Protein AF-A0A920QBD2-F1 (afdb_monomer_lite)

Secondary structure (DSSP, 8-state):
-BHHHHHHHHHHHHHHHHHHHHSTT--HHHHHHHHHHHHHHHHHHHSTTS--TTSBPPHHHHHHHHHTTTT-HHHHHHHHHTT-GGG-HHHHHHHHHHHHHHHHHHHHHGGG--SHHHHHHHHHHHHHHHHHHHHHHTS-TGGGG-HHHHHHHHHHTTTS-HHHHHHHHHHHHHHHTSHHHHHHHHHHHHHHHHHHHHHHTSTT--HHHHHHHHHHHHHHH-S---TT----TTS-HHHHHHHHHHHHHH--S---GGGGS--TTSS-----------------------------

Radius of gyration: 26.46 Å; chains: 1; bounding box: 45×93×52 Å

pLDDT: mean 76.92, std 23.43, range [24.14, 97.94]

Sequence (296 aa):
MKQSQWKKNIESIEAELLKRGQEKNAPEIFKQFSRRLSSIIKQLFSKTGSFYPENSLTVEQLAFTHSLQLYDIKSVMRLAANYDVNKGLKVILPGIEKSYRSLMVIPQLKPFTKKSKELSALDAYKSQLEKSLSEVLDCYIEDLYEEDILAEKMIVVSAVTESVKKKFFRERLSTLFSSNYRVYLMLKNRYFLHRLKRSGNNSAFNDLQKSRLLDLTFMFHKTQVSSLVELKENTDFRVIEHLVKEQISKSPKKLSVESELIENRIEGSKTQKKSFTKSEQTEQSVETKTLSISET

Structure (mmCIF, N/CA/C/O backbone):
data_AF-A0A920QBD2-F1
#
_entry.id   AF-A0A920QBD2-F1
#
loop_
_atom_site.group_PDB
_atom_site.id
_atom_site.type_symbol
_atom_site.label_atom_id
_atom_site.label_alt_id
_atom_site.label_comp_id
_atom_site.label_asym_id
_atom_site.label_entity_id
_atom_site.label_seq_id
_atom_site.pdbx_PDB_ins_code
_atom_site.Cartn_x
_atom_site.Cartn_y
_atom_site.Cartn_z
_atom_site.occupancy
_atom_site.B_iso_or_equiv
_atom_site.auth_seq_id
_atom_site.auth_comp_id
_atom_site.auth_asym_id
_atom_site.auth_atom_id
_atom_site.pdbx_PDB_model_num
ATOM 1 N N . MET A 1 1 ? 10.908 10.472 -15.213 1.00 82.62 1 MET A N 1
ATOM 2 C CA . MET A 1 1 ? 11.068 11.523 -14.176 1.00 82.62 1 MET A CA 1
ATOM 3 C C . MET A 1 1 ? 12.448 11.399 -13.537 1.00 82.62 1 MET A C 1
ATOM 5 O O . MET A 1 1 ? 12.830 10.279 -13.213 1.00 82.62 1 MET A O 1
ATOM 9 N N . LYS A 1 2 ? 13.183 12.512 -13.385 1.00 90.62 2 LYS A N 1
ATOM 10 C CA . LYS A 1 2 ? 14.495 12.550 -12.707 1.00 90.62 2 LYS A CA 1
ATOM 11 C C . LYS A 1 2 ? 14.348 12.525 -11.181 1.00 90.62 2 LYS A C 1
ATOM 13 O O . LYS A 1 2 ? 13.332 12.997 -10.664 1.00 90.62 2 LYS A O 1
ATOM 18 N N . GLN A 1 3 ? 15.360 12.032 -10.465 1.00 91.62 3 GLN A N 1
ATOM 19 C CA . GLN A 1 3 ? 15.355 11.993 -8.995 1.00 91.62 3 GLN A CA 1
ATOM 20 C C . GLN A 1 3 ? 15.280 13.395 -8.372 1.00 91.62 3 GLN A C 1
ATOM 22 O O . GLN A 1 3 ? 14.583 13.575 -7.377 1.00 91.62 3 GLN A O 1
ATOM 27 N N . SER A 1 4 ? 15.918 14.404 -8.973 1.00 91.81 4 SER A N 1
ATOM 28 C CA . SER A 1 4 ? 15.824 15.804 -8.527 1.00 91.81 4 SER A CA 1
ATOM 29 C C . SER A 1 4 ? 14.391 16.341 -8.547 1.00 91.81 4 SER A C 1
ATOM 31 O O . SER A 1 4 ? 13.934 16.928 -7.566 1.00 91.81 4 SER A O 1
ATOM 33 N N . GLN A 1 5 ? 13.655 16.092 -9.633 1.00 92.50 5 GLN A N 1
ATOM 34 C CA . GLN A 1 5 ? 12.251 16.485 -9.749 1.00 92.50 5 GLN A CA 1
ATOM 35 C C . GLN A 1 5 ? 11.372 15.722 -8.757 1.00 92.50 5 GLN A C 1
ATOM 37 O O . GLN A 1 5 ? 10.496 16.298 -8.118 1.00 92.50 5 GLN A O 1
ATOM 42 N N . TRP A 1 6 ? 11.615 14.423 -8.617 1.00 92.56 6 TRP A N 1
ATOM 43 C CA . TRP A 1 6 ? 10.887 13.582 -7.679 1.00 92.56 6 TRP A CA 1
ATOM 44 C C . TRP A 1 6 ? 11.064 14.029 -6.228 1.00 92.56 6 TRP A C 1
ATOM 46 O O . TRP A 1 6 ? 10.077 14.143 -5.509 1.00 92.56 6 TRP A O 1
ATOM 56 N N . LYS A 1 7 ? 12.298 14.353 -5.824 1.00 93.31 7 LYS A N 1
ATOM 57 C CA . LYS A 1 7 ? 12.604 14.904 -4.501 1.00 93.31 7 LYS A CA 1
ATOM 58 C C . LYS A 1 7 ? 11.796 16.175 -4.235 1.00 93.31 7 LYS A C 1
ATOM 60 O O . LYS A 1 7 ? 11.059 16.209 -3.256 1.00 93.31 7 LYS A O 1
ATOM 65 N N . LYS A 1 8 ? 11.841 17.153 -5.152 1.00 93.56 8 LYS A N 1
ATOM 66 C CA . LYS A 1 8 ? 11.053 18.395 -5.044 1.00 93.56 8 LYS A CA 1
ATOM 67 C C . LYS A 1 8 ? 9.555 18.117 -4.880 1.00 93.56 8 LYS A C 1
ATOM 69 O O . LYS A 1 8 ? 8.900 18.743 -4.052 1.00 93.56 8 LYS A O 1
ATOM 74 N N . ASN A 1 9 ? 9.013 17.167 -5.645 1.00 93.69 9 ASN A N 1
ATOM 75 C CA . ASN A 1 9 ? 7.598 16.799 -5.560 1.00 93.69 9 ASN A CA 1
ATOM 76 C C . ASN A 1 9 ? 7.244 16.197 -4.192 1.00 93.69 9 ASN A C 1
ATOM 78 O O . ASN A 1 9 ? 6.241 16.577 -3.592 1.00 93.69 9 ASN A O 1
ATOM 82 N N . ILE A 1 10 ? 8.066 15.272 -3.691 1.00 94.62 10 ILE A N 1
ATOM 83 C CA . ILE A 1 10 ? 7.846 14.631 -2.392 1.00 94.62 10 ILE A CA 1
ATOM 84 C C . ILE A 1 10 ? 7.954 15.642 -1.249 1.00 94.62 10 ILE A C 1
ATOM 86 O O . ILE A 1 10 ? 7.088 15.648 -0.379 1.00 94.62 10 ILE A O 1
ATOM 90 N N . GLU A 1 11 ? 8.967 16.509 -1.264 1.00 94.81 11 GLU A N 1
ATOM 91 C CA . GLU A 1 11 ? 9.157 17.559 -0.252 1.00 94.81 11 GLU A CA 1
ATOM 92 C C . GLU A 1 11 ? 7.996 18.567 -0.265 1.00 94.81 11 GLU A C 1
ATOM 94 O O . GLU A 1 11 ? 7.529 18.997 0.787 1.00 94.81 11 GLU A O 1
ATOM 99 N N . SER A 1 12 ? 7.456 18.895 -1.444 1.00 96.44 12 SER A N 1
ATOM 100 C CA . SER A 1 12 ? 6.259 19.737 -1.560 1.00 96.44 12 SER A CA 1
ATOM 101 C C . SER A 1 12 ? 5.018 19.074 -0.947 1.00 96.44 12 SER A C 1
ATOM 103 O O . SER A 1 12 ? 4.273 19.725 -0.212 1.00 96.44 12 SER A O 1
ATOM 105 N N . ILE A 1 13 ? 4.807 17.778 -1.203 1.00 96.50 13 ILE A N 1
ATOM 106 C CA . ILE A 1 13 ? 3.715 17.000 -0.597 1.00 96.50 13 ILE A CA 1
ATOM 107 C C . ILE A 1 13 ? 3.889 16.908 0.923 1.00 96.50 13 ILE A C 1
ATOM 109 O O . ILE A 1 13 ? 2.915 17.056 1.660 1.00 96.50 13 ILE A O 1
ATOM 113 N N . GLU A 1 14 ? 5.112 16.665 1.396 1.00 95.81 14 GLU A N 1
ATOM 114 C CA . GLU A 1 14 ? 5.439 16.620 2.820 1.00 95.81 14 GLU A CA 1
ATOM 115 C C . GLU A 1 14 ? 5.103 17.947 3.505 1.00 95.81 14 GLU A C 1
ATOM 117 O O . GLU A 1 14 ? 4.403 17.946 4.518 1.00 95.81 14 GLU A O 1
ATOM 122 N N . ALA A 1 15 ? 5.549 19.072 2.940 1.00 96.06 15 ALA A N 1
ATOM 123 C CA . ALA A 1 15 ? 5.297 20.400 3.489 1.00 96.06 15 ALA A CA 1
ATOM 124 C C . ALA A 1 15 ? 3.794 20.703 3.596 1.00 96.06 15 ALA A C 1
ATOM 126 O O . ALA A 1 15 ? 3.329 21.173 4.637 1.00 96.06 15 ALA A O 1
ATOM 127 N N . GLU A 1 16 ? 3.014 20.378 2.561 1.00 95.94 16 GLU A N 1
ATOM 128 C CA . GLU A 1 16 ? 1.560 20.560 2.591 1.00 95.94 16 GLU A CA 1
ATOM 129 C C . GLU A 1 16 ? 0.899 19.632 3.622 1.00 95.94 16 GLU A C 1
ATOM 131 O O . GLU A 1 16 ? 0.050 20.080 4.388 1.00 95.94 16 GLU A O 1
ATOM 136 N N . LEU A 1 17 ? 1.313 18.365 3.732 1.00 94.50 17 LEU A N 1
ATOM 137 C CA . LEU A 1 17 ? 0.797 17.458 4.766 1.00 94.50 17 LEU A CA 1
ATOM 138 C C . LEU A 1 17 ? 1.133 17.917 6.190 1.00 94.50 17 LEU A C 1
ATOM 140 O O . LEU A 1 17 ? 0.306 17.763 7.090 1.00 94.50 17 LEU A O 1
ATOM 144 N N . LEU A 1 18 ? 2.331 18.461 6.414 1.00 94.81 18 LEU A N 1
ATOM 145 C CA . LEU A 1 18 ? 2.728 19.023 7.706 1.00 94.81 18 LEU A CA 1
ATOM 146 C C . LEU A 1 18 ? 1.854 20.223 8.063 1.00 94.81 18 LEU A C 1
ATOM 148 O O . LEU A 1 18 ? 1.305 20.260 9.163 1.00 94.81 18 LEU A O 1
ATOM 152 N N . LYS A 1 19 ? 1.658 21.145 7.113 1.00 95.19 19 LYS A N 1
ATOM 153 C CA . LYS A 1 19 ? 0.761 22.293 7.268 1.00 95.19 19 LYS A CA 1
ATOM 154 C C . LYS A 1 19 ? -0.657 21.841 7.624 1.00 95.19 19 LYS A C 1
ATOM 156 O O . LYS A 1 19 ? -1.202 22.286 8.628 1.00 95.19 19 LYS A O 1
ATOM 161 N N . ARG A 1 20 ? -1.221 20.894 6.865 1.00 92.25 20 ARG A N 1
ATOM 162 C CA . ARG A 1 20 ? -2.552 20.312 7.122 1.00 92.25 20 ARG A CA 1
ATOM 163 C C . ARG A 1 20 ? -2.637 19.637 8.486 1.00 92.25 20 ARG A C 1
ATOM 165 O O . ARG A 1 20 ? -3.634 19.775 9.178 1.00 92.25 20 ARG A O 1
ATOM 172 N N . GLY A 1 21 ? -1.588 18.927 8.897 1.00 91.88 21 GLY A N 1
ATOM 173 C CA . GLY A 1 21 ? -1.511 18.283 10.207 1.00 91.88 21 GLY A CA 1
ATOM 174 C C . GLY A 1 21 ? -1.443 19.264 11.385 1.00 91.88 21 GLY A C 1
ATOM 175 O O . GLY A 1 21 ? -1.722 18.864 12.513 1.00 91.88 21 GLY A O 1
ATOM 176 N N . GLN A 1 22 ? -1.083 20.526 11.150 1.00 93.38 22 GLN A N 1
ATOM 177 C CA . GLN A 1 22 ? -1.009 21.580 12.168 1.00 93.38 22 GLN A CA 1
ATOM 178 C C . GLN A 1 22 ? -2.290 22.423 12.266 1.00 93.38 22 GLN A C 1
ATOM 180 O O . GLN A 1 22 ? -2.416 23.216 13.198 1.00 93.38 22 GLN A O 1
ATOM 185 N N . GLU A 1 23 ? -3.247 22.257 11.346 1.00 94.19 23 GLU A N 1
ATOM 186 C CA . GLU A 1 23 ? -4.515 22.990 11.375 1.00 94.19 23 GLU A CA 1
ATOM 187 C C . GLU A 1 23 ? -5.300 22.706 12.671 1.00 94.19 23 GLU A C 1
ATOM 189 O O . GLU A 1 23 ? -5.289 21.597 13.223 1.00 94.19 23 GLU A O 1
ATOM 194 N N . LYS A 1 24 ? -6.020 23.723 13.164 1.00 87.38 24 LYS A N 1
ATOM 195 C CA . LYS A 1 24 ? -6.926 23.583 14.310 1.00 87.38 24 LYS A CA 1
ATOM 196 C C . LYS A 1 24 ? -8.008 22.568 13.924 1.00 87.38 24 LYS A C 1
ATOM 198 O O . LYS A 1 24 ? -8.782 22.827 13.010 1.00 87.38 24 LYS A O 1
ATOM 203 N N . ASN A 1 25 ? -8.049 21.429 14.618 1.00 87.75 25 ASN A N 1
ATOM 204 C CA . ASN A 1 25 ? -8.910 20.261 14.344 1.00 87.75 25 ASN A CA 1
ATOM 205 C C . ASN A 1 25 ? -8.442 19.314 13.222 1.00 87.75 25 ASN A C 1
ATOM 207 O O . ASN A 1 25 ? -9.235 18.508 12.736 1.00 87.75 25 ASN A O 1
ATOM 211 N N . ALA A 1 26 ? -7.165 19.352 12.831 1.00 89.12 26 ALA A N 1
ATOM 212 C CA . ALA A 1 26 ? -6.616 18.359 11.913 1.00 89.12 26 ALA A CA 1
ATOM 213 C C . ALA A 1 26 ? -6.782 16.925 12.466 1.00 89.12 26 ALA A C 1
ATOM 215 O O . ALA A 1 26 ? -6.353 16.665 13.600 1.00 89.12 26 ALA A O 1
ATOM 216 N N . PRO A 1 27 ? -7.336 15.979 11.679 1.00 90.06 27 PRO A N 1
ATOM 217 C CA . PRO A 1 27 ? -7.386 14.570 12.048 1.00 90.06 27 PRO A CA 1
ATOM 218 C C . PRO A 1 27 ? -6.008 14.036 12.452 1.00 90.06 27 PRO A C 1
ATOM 220 O O . PRO A 1 27 ? -5.018 14.246 11.745 1.00 90.06 27 PRO A O 1
ATOM 223 N N . GLU A 1 28 ? -5.939 13.292 13.561 1.00 92.00 28 GLU A N 1
ATOM 224 C CA . GLU A 1 28 ? -4.672 12.752 14.083 1.00 92.00 28 GLU A CA 1
ATOM 225 C C . GLU A 1 28 ? -3.946 11.881 13.045 1.00 92.00 28 GLU A C 1
ATOM 227 O O . GLU A 1 28 ? -2.716 11.851 12.994 1.00 92.00 28 GLU A O 1
ATOM 232 N N . ILE A 1 29 ? -4.696 11.235 12.148 1.00 93.62 29 ILE A N 1
ATOM 233 C CA . ILE A 1 29 ? -4.128 10.434 11.066 1.00 93.62 29 ILE A CA 1
ATOM 234 C C . ILE A 1 29 ? -3.193 11.243 10.157 1.00 93.62 29 ILE A C 1
ATOM 236 O O . ILE A 1 29 ? -2.153 10.728 9.750 1.00 93.62 29 ILE A O 1
ATOM 240 N N . PHE A 1 30 ? -3.491 12.519 9.885 1.00 93.56 30 PHE A N 1
ATOM 241 C CA . PHE A 1 30 ? -2.635 13.358 9.045 1.00 93.56 30 PHE A CA 1
ATOM 242 C C . PHE A 1 30 ? -1.330 13.714 9.752 1.00 93.56 30 PHE A C 1
ATOM 244 O O . PHE A 1 30 ? -0.282 13.713 9.111 1.00 93.56 30 PHE A O 1
ATOM 251 N N . LYS A 1 31 ? -1.361 13.923 11.075 1.00 93.31 31 LYS A N 1
ATOM 252 C CA . LYS A 1 31 ? -0.150 14.127 11.888 1.00 93.31 31 LYS A CA 1
ATOM 253 C C . LYS A 1 31 ? 0.719 12.874 11.926 1.00 93.31 31 LYS A C 1
ATOM 255 O O . LYS A 1 31 ? 1.939 12.957 11.800 1.00 93.31 31 LYS A O 1
ATOM 260 N N . GLN A 1 32 ? 0.112 11.700 12.094 1.00 94.38 32 GLN A N 1
ATOM 261 C CA . GLN A 1 32 ? 0.853 10.438 12.088 1.00 94.38 32 GLN A CA 1
ATOM 262 C C . GLN A 1 32 ? 1.462 10.146 10.716 1.00 94.38 32 GLN A C 1
ATOM 264 O O . GLN A 1 32 ? 2.626 9.747 10.631 1.00 94.38 32 GLN A O 1
ATOM 269 N N . PHE A 1 33 ? 0.695 10.363 9.647 1.00 96.12 33 PHE A N 1
ATOM 270 C CA . PHE A 1 33 ? 1.152 10.154 8.279 1.00 96.12 33 PHE A CA 1
ATOM 271 C C . PHE A 1 33 ? 2.299 11.107 7.922 1.00 96.12 33 PHE A C 1
ATOM 273 O O . PHE A 1 33 ? 3.329 10.647 7.429 1.00 96.12 33 PHE A O 1
ATOM 280 N N . SER A 1 34 ? 2.168 12.406 8.221 1.00 94.75 34 SER A N 1
ATOM 281 C CA . SER A 1 34 ? 3.202 13.405 7.925 1.00 94.75 34 SER A CA 1
ATOM 282 C C . SER A 1 34 ? 4.501 13.123 8.679 1.00 94.75 34 SER A C 1
ATOM 284 O O . SER A 1 34 ? 5.550 13.045 8.051 1.00 94.75 34 SER A O 1
ATOM 286 N N . ARG A 1 35 ? 4.445 12.827 9.987 1.00 94.75 35 ARG A N 1
ATOM 287 C CA . ARG A 1 35 ? 5.634 12.445 10.779 1.00 94.75 35 ARG A CA 1
ATOM 288 C C . ARG A 1 35 ? 6.376 11.244 10.185 1.00 94.75 35 ARG A C 1
ATOM 290 O O . ARG A 1 35 ? 7.607 11.243 10.127 1.00 94.75 35 ARG A O 1
ATOM 297 N N . ARG A 1 36 ? 5.643 10.214 9.748 1.00 95.56 36 ARG A N 1
ATOM 298 C CA . ARG A 1 36 ? 6.229 9.013 9.126 1.00 95.56 36 ARG A CA 1
ATOM 299 C C . ARG A 1 36 ? 6.838 9.325 7.763 1.00 95.56 36 ARG A C 1
ATOM 301 O O . ARG A 1 36 ? 7.951 8.875 7.492 1.00 95.56 36 ARG A O 1
ATOM 308 N N . LEU A 1 37 ? 6.153 10.126 6.946 1.00 95.75 37 LEU A N 1
ATOM 309 C CA . LEU A 1 37 ? 6.668 10.584 5.659 1.00 95.75 37 LEU A CA 1
ATOM 310 C C . LEU A 1 37 ? 7.964 11.382 5.837 1.00 95.75 37 LEU A C 1
ATOM 312 O O . LEU A 1 37 ? 8.967 11.021 5.225 1.00 95.75 37 LEU A O 1
ATOM 316 N N . SER A 1 38 ? 7.989 12.355 6.750 1.00 94.56 38 SER A N 1
ATOM 317 C CA . SER A 1 38 ? 9.188 13.126 7.093 1.00 94.56 38 SER A CA 1
ATOM 318 C C . SER A 1 38 ? 10.351 12.245 7.536 1.00 94.56 38 SER A C 1
ATOM 320 O O . SER A 1 38 ? 11.493 12.455 7.131 1.00 94.56 38 SER A O 1
ATOM 322 N N . SER A 1 39 ? 10.080 11.236 8.369 1.00 93.44 39 SER A N 1
ATOM 323 C CA . SER A 1 39 ? 11.110 10.303 8.830 1.00 93.44 39 SER A CA 1
ATOM 324 C C . SER A 1 39 ? 11.740 9.534 7.665 1.00 93.44 39 SER A C 1
ATOM 326 O O . SER A 1 39 ? 12.966 9.472 7.562 1.00 93.44 39 SER A O 1
ATOM 328 N N . ILE A 1 40 ? 10.923 9.006 6.749 1.00 91.19 40 ILE A N 1
ATOM 329 C CA . ILE A 1 40 ? 11.425 8.257 5.593 1.00 91.19 40 ILE A CA 1
ATOM 330 C C . ILE A 1 40 ? 12.127 9.167 4.582 1.00 91.19 40 ILE A C 1
ATOM 332 O O . ILE A 1 40 ? 13.179 8.790 4.078 1.00 91.19 40 ILE A O 1
ATOM 336 N N . ILE A 1 41 ? 11.610 10.368 4.315 1.00 90.81 41 ILE A N 1
ATOM 337 C CA . ILE A 1 41 ? 12.264 11.361 3.447 1.00 90.81 41 ILE A CA 1
ATOM 338 C C . ILE A 1 41 ? 13.666 11.673 3.962 1.00 90.81 41 ILE A C 1
ATOM 340 O O . ILE A 1 41 ? 14.635 11.584 3.206 1.00 90.81 41 ILE A O 1
ATOM 344 N N . LYS A 1 42 ? 13.793 11.945 5.268 1.00 88.75 42 LYS A N 1
ATOM 345 C CA . LYS A 1 42 ? 15.096 12.145 5.907 1.00 88.75 42 LYS A CA 1
ATOM 346 C C . LYS A 1 42 ? 16.003 10.944 5.673 1.00 88.75 42 LYS A C 1
ATOM 348 O O . LYS A 1 42 ? 17.113 11.140 5.210 1.00 88.75 42 LYS A O 1
ATOM 353 N N . GLN A 1 43 ? 15.535 9.718 5.914 1.00 85.81 43 GLN A N 1
ATOM 354 C CA . GLN A 1 43 ? 16.335 8.504 5.692 1.00 85.81 43 GLN A CA 1
ATOM 355 C C . GLN A 1 43 ? 16.754 8.295 4.227 1.00 85.81 43 GLN A C 1
ATOM 357 O O . GLN A 1 43 ? 17.854 7.805 3.976 1.00 85.81 43 GLN A O 1
ATOM 362 N N . LEU A 1 44 ? 15.886 8.632 3.270 1.00 82.75 44 LEU A N 1
ATOM 363 C CA . LEU A 1 44 ? 16.139 8.463 1.837 1.00 82.75 44 LEU A CA 1
ATOM 364 C C . LEU A 1 44 ? 17.187 9.447 1.310 1.00 82.75 44 LEU A C 1
ATOM 366 O O . LEU A 1 44 ? 17.967 9.083 0.430 1.00 82.75 44 LEU A O 1
ATOM 370 N N . PHE A 1 45 ? 17.198 10.675 1.836 1.00 82.81 45 PHE A N 1
ATOM 371 C CA . PHE A 1 45 ? 18.075 11.746 1.361 1.00 82.81 45 PHE A CA 1
ATOM 372 C C . PHE A 1 45 ? 19.285 12.023 2.264 1.00 82.81 45 PHE A C 1
ATOM 374 O O . PHE A 1 45 ? 20.209 12.693 1.814 1.00 82.81 45 PHE A O 1
ATOM 381 N N . SER A 1 46 ? 19.318 11.516 3.502 1.00 74.19 46 SER A N 1
ATOM 382 C CA . SER A 1 46 ? 20.481 11.643 4.394 1.00 74.19 46 SER A CA 1
ATOM 383 C C . SER A 1 46 ? 21.550 10.578 4.157 1.00 74.19 46 SER A C 1
ATOM 385 O O . SER A 1 46 ? 22.713 10.802 4.482 1.00 74.19 46 SER A O 1
ATOM 387 N N . LYS A 1 47 ? 21.185 9.420 3.591 1.00 65.44 47 LYS A N 1
ATOM 388 C CA . LYS A 1 47 ? 22.150 8.374 3.238 1.00 65.44 47 LYS A CA 1
ATOM 389 C C . LYS A 1 47 ? 22.913 8.773 1.976 1.00 65.44 47 LYS A C 1
ATOM 391 O O . LYS A 1 47 ? 22.354 8.847 0.883 1.00 65.44 47 LYS A O 1
ATOM 396 N N . THR A 1 48 ? 24.210 9.012 2.126 1.00 56.09 48 THR A N 1
ATOM 397 C CA . THR A 1 48 ? 25.146 9.208 1.017 1.00 56.09 48 THR A CA 1
ATOM 398 C C . THR A 1 48 ? 25.135 7.978 0.100 1.00 56.09 48 THR A C 1
ATOM 400 O O . THR A 1 48 ? 25.280 6.849 0.562 1.00 56.09 48 THR A O 1
ATOM 403 N N . GLY A 1 49 ? 24.934 8.188 -1.206 1.00 63.75 49 GLY A N 1
ATOM 404 C CA . GLY A 1 49 ? 25.023 7.138 -2.235 1.00 63.75 49 GLY A CA 1
ATOM 405 C C . GLY A 1 49 ? 23.701 6.588 -2.791 1.00 63.75 49 GLY A C 1
ATOM 406 O O . GLY A 1 49 ? 23.738 5.820 -3.746 1.00 63.75 49 GLY A O 1
ATOM 407 N N . SER A 1 50 ? 22.531 6.976 -2.267 1.00 65.31 50 SER A N 1
ATOM 408 C CA . SER A 1 50 ? 21.222 6.535 -2.805 1.00 65.31 50 SER A CA 1
ATOM 409 C C . SER A 1 50 ? 20.512 7.562 -3.692 1.00 65.31 50 SER A C 1
ATOM 411 O O . SER A 1 50 ? 19.465 7.253 -4.265 1.00 65.31 50 SER A O 1
ATOM 413 N N . PHE A 1 51 ? 21.056 8.776 -3.808 1.00 83.50 51 PHE A N 1
ATOM 414 C CA . PHE A 1 51 ? 20.445 9.877 -4.547 1.00 83.50 51 PHE A CA 1
ATOM 415 C C . PHE A 1 51 ? 21.397 10.448 -5.596 1.00 83.50 51 PHE A C 1
ATOM 417 O O . PHE A 1 51 ? 22.460 10.970 -5.270 1.00 83.50 51 PHE A O 1
ATOM 424 N N . TYR A 1 52 ? 20.969 10.386 -6.853 1.00 88.75 52 TYR A N 1
ATOM 425 C CA . TYR A 1 52 ? 21.694 10.909 -8.005 1.00 88.75 52 TYR A CA 1
ATOM 426 C C . TYR A 1 52 ? 20.740 11.823 -8.784 1.00 88.75 52 TYR A C 1
ATOM 428 O O . TYR A 1 52 ? 19.878 11.306 -9.498 1.00 88.75 52 TYR A O 1
ATOM 436 N N . PRO A 1 53 ? 20.845 13.160 -8.635 1.00 88.81 53 PRO A N 1
ATOM 437 C CA . PRO A 1 53 ? 19.850 14.127 -9.112 1.00 88.81 53 PRO A CA 1
ATOM 438 C C . PRO A 1 53 ? 19.403 13.926 -10.565 1.00 88.81 53 PRO A C 1
ATOM 440 O O . PRO A 1 53 ? 18.212 14.024 -10.866 1.00 88.81 53 PRO A O 1
ATOM 443 N N . GLU A 1 54 ? 20.355 13.603 -11.439 1.00 91.94 54 GLU A N 1
ATOM 444 C CA . GLU A 1 54 ? 20.143 13.477 -12.882 1.00 91.94 54 GLU A CA 1
ATOM 445 C C . GLU A 1 54 ? 19.650 12.095 -13.322 1.00 91.94 54 GLU A C 1
ATOM 447 O O . GLU A 1 54 ? 19.172 11.941 -14.448 1.00 91.94 54 GLU A O 1
ATOM 452 N N . ASN A 1 55 ? 19.698 11.099 -12.436 1.00 90.25 55 ASN A N 1
ATOM 453 C CA . ASN A 1 55 ? 19.281 9.745 -12.764 1.00 90.25 55 ASN A CA 1
ATOM 454 C C . ASN A 1 55 ? 17.755 9.623 -12.815 1.00 90.25 55 ASN A C 1
ATOM 456 O O . ASN A 1 55 ? 17.000 10.408 -12.231 1.00 90.25 55 ASN A O 1
ATOM 460 N N . SER A 1 56 ? 17.293 8.574 -13.494 1.00 89.12 56 SER A N 1
ATOM 461 C CA . SER A 1 56 ? 15.911 8.109 -13.364 1.00 89.12 56 SER A CA 1
ATOM 462 C C . SER A 1 56 ? 15.662 7.516 -11.975 1.00 89.12 56 SER A C 1
ATOM 464 O O . SER A 1 56 ? 16.598 7.157 -11.250 1.00 89.12 56 SER A O 1
ATOM 466 N N . LEU A 1 57 ? 14.386 7.394 -11.606 1.00 89.25 57 LEU A N 1
ATOM 467 C CA . LEU A 1 57 ? 14.015 6.716 -10.370 1.00 89.25 57 LEU A CA 1
ATOM 468 C C . LEU A 1 57 ? 14.436 5.248 -10.379 1.00 89.25 57 LEU A C 1
ATOM 470 O O . LEU A 1 57 ? 14.293 4.547 -11.384 1.00 89.25 57 LEU A O 1
ATOM 474 N N . THR A 1 58 ? 14.912 4.783 -9.229 1.00 90.19 58 THR A N 1
ATOM 475 C CA . THR A 1 58 ? 15.110 3.356 -8.980 1.00 90.19 58 THR A CA 1
ATOM 476 C C . THR A 1 58 ? 13.760 2.659 -8.791 1.00 90.19 58 THR A C 1
ATOM 478 O O . THR A 1 58 ? 12.747 3.290 -8.477 1.00 90.19 58 THR A O 1
ATOM 481 N N . VAL A 1 59 ? 13.738 1.332 -8.935 1.00 89.94 59 VAL A N 1
ATOM 482 C CA . VAL A 1 59 ? 12.525 0.530 -8.698 1.00 89.94 59 VAL A CA 1
ATOM 483 C C . VAL A 1 59 ? 12.024 0.695 -7.255 1.00 89.94 59 VAL A C 1
ATOM 485 O O . VAL A 1 59 ? 10.821 0.782 -7.024 1.00 89.94 59 VAL A O 1
ATOM 488 N N . GLU A 1 60 ? 12.930 0.829 -6.283 1.00 89.75 60 GLU A N 1
ATOM 489 C CA . GLU A 1 60 ? 12.574 1.089 -4.882 1.00 89.75 60 GLU A CA 1
ATOM 490 C C . GLU A 1 60 ? 11.903 2.458 -4.691 1.00 89.75 60 GLU A C 1
ATOM 492 O O . GLU A 1 60 ? 10.906 2.565 -3.974 1.00 89.75 60 GLU A O 1
ATOM 497 N N . GLN A 1 61 ? 12.409 3.503 -5.356 1.00 91.31 61 GLN A N 1
ATOM 498 C CA . GLN A 1 61 ? 11.810 4.842 -5.323 1.00 91.31 61 GLN A CA 1
ATOM 499 C C . GLN A 1 61 ? 10.430 4.853 -5.997 1.00 91.31 61 GLN A C 1
ATOM 501 O O . GLN A 1 61 ? 9.506 5.506 -5.506 1.00 91.31 61 GLN A O 1
ATOM 506 N N . LEU A 1 62 ? 10.248 4.093 -7.080 1.00 92.06 62 LEU A N 1
ATOM 507 C CA . LEU A 1 62 ? 8.945 3.916 -7.731 1.00 92.06 62 LEU A CA 1
ATOM 508 C C . LEU A 1 62 ? 7.959 3.166 -6.834 1.00 92.06 62 LEU A C 1
ATOM 510 O O . LEU A 1 62 ? 6.827 3.618 -6.675 1.00 92.06 62 LEU A O 1
ATOM 514 N N . ALA A 1 63 ? 8.397 2.089 -6.178 1.00 93.00 63 ALA A N 1
ATOM 515 C CA . ALA A 1 63 ? 7.581 1.355 -5.217 1.00 93.00 63 ALA A CA 1
ATOM 516 C C . ALA A 1 63 ? 7.162 2.235 -4.030 1.00 93.00 63 ALA A C 1
ATOM 518 O O . ALA A 1 63 ? 6.011 2.178 -3.609 1.00 93.00 63 ALA A O 1
ATOM 519 N N . PHE A 1 64 ? 8.059 3.091 -3.529 1.00 93.69 64 PHE A N 1
ATOM 520 C CA . PHE A 1 64 ? 7.740 4.074 -2.490 1.00 93.69 64 PHE A CA 1
ATOM 521 C C . PHE A 1 64 ? 6.742 5.140 -2.967 1.00 93.69 64 PHE A C 1
ATOM 523 O O . PHE A 1 64 ? 5.779 5.460 -2.273 1.00 93.69 64 PHE A O 1
ATOM 530 N N . THR A 1 65 ? 6.937 5.663 -4.180 1.00 93.69 65 THR A N 1
ATOM 531 C CA . THR A 1 65 ? 6.003 6.619 -4.799 1.00 93.69 65 THR A CA 1
ATOM 532 C C . THR A 1 65 ? 4.612 6.011 -4.914 1.00 93.69 65 THR A C 1
ATOM 534 O O . THR A 1 65 ? 3.617 6.661 -4.598 1.00 93.69 65 THR A O 1
ATOM 537 N N . HIS A 1 66 ? 4.553 4.748 -5.334 1.00 93.62 66 HIS A N 1
ATOM 538 C CA . HIS A 1 66 ? 3.314 4.013 -5.507 1.00 93.62 66 HIS A CA 1
ATOM 539 C C . HIS A 1 66 ? 2.637 3.670 -4.184 1.00 93.62 66 HIS A C 1
ATOM 541 O O . HIS A 1 66 ? 1.435 3.897 -4.057 1.00 93.62 66 HIS A O 1
ATOM 547 N N . SER A 1 67 ? 3.391 3.196 -3.185 1.00 93.00 67 SER A N 1
ATOM 548 C CA . SER A 1 67 ? 2.836 2.848 -1.875 1.00 93.00 67 SER A CA 1
ATOM 549 C C . SER A 1 67 ? 2.125 4.038 -1.248 1.00 93.00 67 SER A C 1
ATOM 551 O O . SER A 1 67 ? 0.989 3.912 -0.804 1.00 93.00 67 SER A O 1
ATOM 553 N N . LEU A 1 68 ? 2.773 5.201 -1.263 1.00 93.75 68 LEU A N 1
ATOM 554 C CA . LEU A 1 68 ? 2.280 6.413 -0.621 1.00 93.75 68 LEU A CA 1
ATOM 555 C C . LEU A 1 68 ? 1.446 7.307 -1.537 1.00 93.75 68 LEU A C 1
ATOM 557 O O . LEU A 1 68 ? 1.011 8.369 -1.104 1.00 93.75 68 LEU A O 1
ATOM 561 N N . GLN A 1 69 ? 1.202 6.882 -2.779 1.00 92.94 69 GLN A N 1
ATOM 562 C CA . GLN A 1 69 ? 0.481 7.659 -3.786 1.00 92.94 69 GLN A CA 1
ATOM 563 C C . GLN A 1 69 ? 1.031 9.087 -3.954 1.00 92.94 69 GLN A C 1
ATOM 565 O O . GLN A 1 69 ? 0.257 10.022 -4.161 1.00 92.94 69 GLN A O 1
ATOM 570 N N .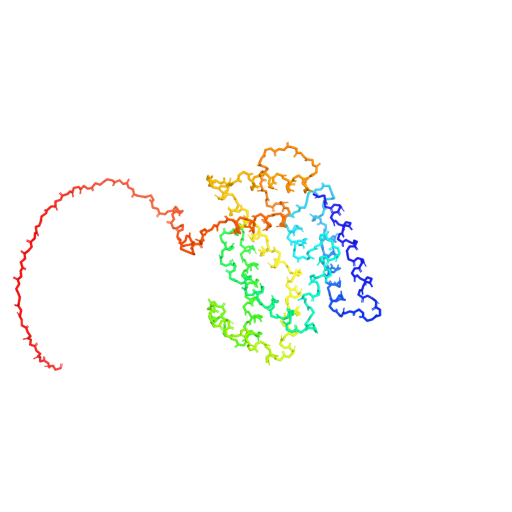 LEU A 1 70 ? 2.361 9.262 -3.903 1.00 91.00 70 LEU A N 1
ATOM 571 C CA . LEU A 1 70 ? 3.076 10.560 -3.939 1.00 91.00 70 LEU A CA 1
ATOM 572 C C . LEU A 1 70 ? 3.053 11.238 -5.319 1.00 91.00 70 LEU A C 1
ATOM 574 O O . LEU A 1 70 ? 3.978 11.940 -5.719 1.00 91.00 70 LEU A O 1
ATOM 578 N N . TYR A 1 71 ? 1.999 10.985 -6.074 1.00 86.00 71 TYR A N 1
ATOM 579 C CA . TYR A 1 71 ? 1.763 11.524 -7.396 1.00 86.00 71 TYR A CA 1
ATOM 580 C C . TYR A 1 71 ? 1.185 12.933 -7.328 1.00 86.00 71 TYR A C 1
ATOM 582 O O . TYR A 1 71 ? 1.522 13.779 -8.150 1.00 86.00 71 TYR A O 1
ATOM 590 N N . ASP A 1 72 ? 0.314 13.165 -6.347 1.00 91.50 72 ASP A N 1
ATOM 591 C CA . ASP A 1 72 ? -0.348 14.433 -6.092 1.00 91.50 72 ASP A CA 1
ATOM 592 C C . ASP A 1 72 ? -0.912 14.455 -4.664 1.00 91.50 72 ASP A C 1
ATOM 594 O O . ASP A 1 72 ? -1.244 13.415 -4.088 1.00 91.50 72 ASP A O 1
ATOM 598 N N . ILE A 1 73 ? -1.073 15.652 -4.101 1.00 93.56 73 ILE A N 1
ATOM 599 C CA . ILE A 1 73 ? -1.543 15.824 -2.722 1.00 93.56 73 ILE A CA 1
ATOM 600 C C . ILE A 1 73 ? -2.940 15.231 -2.474 1.00 93.56 73 ILE A C 1
ATOM 602 O O . ILE A 1 73 ? -3.194 14.698 -1.394 1.00 93.56 73 ILE A O 1
ATOM 606 N N . LYS A 1 74 ? -3.857 15.263 -3.454 1.00 94.38 74 LYS A N 1
ATOM 607 C CA . LYS A 1 74 ? -5.229 14.755 -3.269 1.00 94.38 74 LYS A CA 1
ATOM 608 C C . LYS A 1 74 ? -5.224 13.240 -3.099 1.00 94.38 74 LYS A C 1
ATOM 610 O O . LYS A 1 74 ? -5.971 12.707 -2.278 1.00 94.38 74 LYS A O 1
ATOM 615 N N . SER A 1 75 ? -4.394 12.535 -3.861 1.00 94.69 75 SER A N 1
ATOM 616 C CA . SER A 1 75 ? -4.212 11.089 -3.729 1.00 94.69 75 SER A CA 1
ATOM 617 C C . SER A 1 75 ? -3.614 10.724 -2.370 1.00 94.69 75 SER A C 1
ATOM 619 O O . SER A 1 75 ? -4.180 9.887 -1.672 1.00 94.69 75 SER A O 1
ATOM 621 N N . VAL A 1 76 ? -2.584 11.440 -1.915 1.00 95.62 76 VAL A N 1
ATOM 622 C CA . VAL A 1 76 ? -1.980 11.209 -0.592 1.00 95.62 76 VAL A CA 1
ATOM 623 C C . VAL A 1 76 ? -2.967 11.464 0.553 1.00 95.62 76 VAL A C 1
ATOM 625 O O . VAL A 1 76 ? -3.075 10.651 1.470 1.00 95.62 76 VAL A O 1
ATOM 628 N N . MET A 1 77 ? -3.751 12.546 0.493 1.00 93.81 77 MET A N 1
ATOM 629 C CA . MET A 1 77 ? -4.779 12.826 1.504 1.00 93.81 77 MET A CA 1
ATOM 630 C C . MET A 1 77 ? -5.868 11.745 1.536 1.00 93.81 77 MET A C 1
ATOM 632 O O . MET A 1 77 ? -6.274 11.316 2.617 1.00 93.81 77 MET A O 1
ATOM 636 N N . ARG A 1 78 ? -6.319 11.261 0.366 1.00 93.88 78 ARG A N 1
ATOM 637 C CA . ARG A 1 78 ? -7.256 10.126 0.277 1.00 93.88 78 ARG A CA 1
ATOM 638 C C . ARG A 1 78 ? -6.651 8.849 0.852 1.00 93.88 78 ARG A C 1
ATOM 640 O O . ARG A 1 78 ? -7.344 8.125 1.560 1.00 93.88 78 ARG A O 1
ATOM 647 N N . LEU A 1 79 ? -5.376 8.580 0.574 1.00 95.00 79 LEU A N 1
ATOM 648 C CA . LEU A 1 79 ? -4.668 7.438 1.139 1.00 95.00 79 LEU A CA 1
ATOM 649 C C . LEU A 1 79 ? -4.637 7.517 2.663 1.00 95.00 79 LEU A C 1
ATOM 651 O O . LEU A 1 79 ? -5.084 6.577 3.307 1.00 95.00 79 LEU A O 1
ATOM 655 N N . ALA A 1 80 ? -4.180 8.633 3.235 1.00 94.44 80 ALA A N 1
ATOM 656 C CA . ALA A 1 80 ? -4.123 8.821 4.682 1.00 94.44 80 ALA A CA 1
ATOM 657 C C . ALA A 1 80 ? -5.510 8.670 5.332 1.00 94.44 80 ALA A C 1
ATOM 659 O O . ALA A 1 80 ? -5.653 7.976 6.334 1.00 94.44 80 ALA A O 1
ATOM 660 N N . ALA A 1 81 ? -6.552 9.222 4.708 1.00 92.19 81 ALA A N 1
ATOM 661 C CA . ALA A 1 81 ? -7.937 9.060 5.141 1.00 92.19 81 ALA A CA 1
ATOM 662 C C . ALA A 1 81 ? -8.416 7.595 5.201 1.00 92.19 81 ALA A C 1
ATOM 664 O O . ALA A 1 81 ? -9.276 7.294 6.023 1.00 92.19 81 ALA A O 1
ATOM 665 N N . ASN A 1 82 ? -7.877 6.692 4.374 1.00 93.06 82 ASN A N 1
ATOM 666 C CA . ASN A 1 82 ? -8.221 5.263 4.408 1.00 93.06 82 ASN A CA 1
ATOM 667 C C . ASN A 1 82 ? -7.618 4.521 5.611 1.00 93.06 82 ASN A C 1
ATOM 669 O O . ASN A 1 82 ? -7.923 3.349 5.810 1.00 93.06 82 ASN A O 1
ATOM 673 N N . TYR A 1 83 ? -6.756 5.180 6.387 1.00 93.06 83 TYR A N 1
ATOM 674 C CA . TYR A 1 83 ? -6.197 4.645 7.627 1.00 93.06 83 TYR A CA 1
ATOM 675 C C . TYR A 1 83 ? -6.816 5.278 8.879 1.00 93.06 83 TYR A C 1
ATOM 677 O O . TYR A 1 83 ? -6.403 4.966 9.995 1.00 93.06 83 TYR A O 1
ATOM 685 N N . ASP A 1 84 ? -7.802 6.163 8.713 1.00 91.69 84 ASP A N 1
ATOM 686 C CA . ASP A 1 84 ? -8.511 6.782 9.827 1.00 91.69 84 ASP A CA 1
ATOM 687 C C . ASP A 1 84 ? -9.629 5.869 10.329 1.00 91.69 84 ASP A C 1
ATOM 689 O O . ASP A 1 84 ? -10.740 5.850 9.796 1.00 91.69 84 ASP A O 1
ATOM 693 N N . VAL A 1 85 ? -9.326 5.116 11.383 1.00 87.38 85 VAL A N 1
ATOM 694 C CA . VAL A 1 85 ? -10.273 4.205 12.043 1.00 87.38 85 VAL A CA 1
ATOM 695 C C . VAL A 1 85 ? -11.537 4.917 12.541 1.00 87.38 85 VAL A C 1
ATOM 697 O O . VAL A 1 85 ? -12.612 4.322 12.552 1.00 87.38 85 VAL A O 1
ATOM 700 N N . ASN A 1 86 ? -11.461 6.220 12.843 1.00 88.06 86 ASN A N 1
ATOM 701 C CA . ASN A 1 86 ? -12.609 6.988 13.333 1.00 88.06 86 ASN A CA 1
ATOM 702 C C . ASN A 1 86 ? -13.662 7.252 12.242 1.00 88.06 86 ASN A C 1
ATOM 704 O O . ASN A 1 86 ? -14.755 7.724 12.544 1.00 88.06 86 ASN A O 1
ATOM 708 N N . LYS A 1 87 ? -13.373 6.932 10.972 1.00 86.12 87 LYS A N 1
ATOM 709 C CA . LYS A 1 87 ? -14.350 6.996 9.871 1.00 86.12 87 LYS A CA 1
ATOM 710 C C . LYS A 1 87 ? -15.323 5.811 9.843 1.00 86.12 87 LYS A C 1
ATOM 712 O O . LYS A 1 87 ? -16.189 5.750 8.967 1.00 86.12 87 LYS A O 1
ATOM 717 N N . GLY A 1 88 ? -15.199 4.885 10.795 1.00 85.12 88 GLY A N 1
ATOM 718 C CA . GLY A 1 88 ? -16.125 3.778 11.003 1.00 85.12 88 GLY A CA 1
ATOM 719 C C . GLY A 1 88 ? -16.015 2.669 9.954 1.00 85.12 88 GLY A C 1
ATOM 720 O O . GLY A 1 88 ? -15.060 2.587 9.177 1.00 85.12 88 GLY A O 1
ATOM 721 N N . LEU A 1 89 ? -17.027 1.795 9.920 1.00 85.50 89 LEU A N 1
ATOM 722 C CA . LEU A 1 89 ? -16.998 0.544 9.147 1.00 85.50 89 LEU A CA 1
ATOM 723 C C . LEU A 1 89 ? -16.777 0.729 7.640 1.00 85.50 89 LEU A C 1
ATOM 725 O O . LEU A 1 89 ? -16.162 -0.127 7.007 1.00 85.50 89 LEU A O 1
ATOM 729 N N . LYS A 1 90 ? -17.186 1.877 7.084 1.00 86.75 90 LYS A N 1
ATOM 730 C CA . LYS A 1 90 ? -16.970 2.238 5.671 1.00 86.75 90 LYS A CA 1
ATOM 731 C C . LYS A 1 90 ? -15.490 2.298 5.278 1.00 86.75 90 LYS A C 1
ATOM 733 O O . LYS A 1 90 ? -15.173 2.132 4.106 1.00 86.75 90 LYS A O 1
ATOM 738 N N . VAL A 1 91 ? -14.597 2.553 6.234 1.00 86.19 91 VAL A N 1
ATOM 739 C CA . VAL A 1 91 ? -13.140 2.532 6.025 1.00 86.19 91 VAL A CA 1
ATOM 740 C C . VAL A 1 91 ? -12.529 1.231 6.537 1.00 86.19 91 VAL A C 1
ATOM 742 O O . VAL A 1 91 ? -11.629 0.687 5.896 1.00 86.19 91 VAL A O 1
ATOM 745 N N . ILE A 1 92 ? -13.054 0.700 7.646 1.00 89.00 92 ILE A N 1
ATOM 746 C CA . ILE A 1 92 ? -12.527 -0.507 8.290 1.00 89.00 92 ILE A CA 1
ATOM 747 C C . ILE A 1 92 ? -12.611 -1.727 7.368 1.00 89.00 92 ILE A C 1
ATOM 749 O O . ILE A 1 92 ? -11.580 -2.337 7.080 1.00 89.00 92 ILE A O 1
ATOM 753 N N . LEU A 1 93 ? -13.807 -2.052 6.862 1.00 90.38 93 LEU A N 1
ATOM 754 C CA . LEU A 1 93 ? -14.017 -3.277 6.083 1.00 90.38 93 LEU A CA 1
ATOM 755 C C . LEU A 1 93 ? -13.190 -3.288 4.786 1.00 90.38 93 LEU A C 1
ATOM 757 O O . LEU A 1 93 ? -12.433 -4.241 4.592 1.00 90.38 93 LEU A O 1
ATOM 761 N N . PRO A 1 94 ? -13.186 -2.225 3.950 1.00 90.44 94 PRO A N 1
ATOM 762 C CA . PRO A 1 94 ? -12.347 -2.221 2.752 1.00 90.44 94 PRO A CA 1
ATOM 763 C C . PRO A 1 94 ? -10.843 -2.248 3.058 1.00 90.44 94 PRO A C 1
ATOM 765 O O . PRO A 1 94 ? -10.049 -2.706 2.235 1.00 90.44 94 PRO A O 1
ATOM 768 N N . GLY A 1 95 ? -10.413 -1.728 4.214 1.00 91.31 95 GLY A N 1
ATOM 769 C CA . GLY A 1 95 ? -9.014 -1.785 4.648 1.00 91.31 95 GLY A CA 1
ATOM 770 C C . GLY A 1 95 ? -8.557 -3.206 4.992 1.00 91.31 95 GLY A C 1
ATOM 771 O O . GLY A 1 95 ? -7.453 -3.611 4.605 1.00 91.31 95 GLY A O 1
ATOM 772 N N . ILE A 1 96 ? -9.417 -3.969 5.669 1.00 93.12 96 ILE A N 1
ATOM 773 C CA . ILE A 1 96 ? -9.196 -5.388 5.975 1.00 93.12 96 ILE A CA 1
ATOM 774 C C . ILE A 1 96 ? -9.220 -6.204 4.683 1.00 93.12 96 ILE A C 1
ATOM 776 O O . ILE A 1 96 ? -8.247 -6.895 4.386 1.00 93.12 96 ILE A O 1
ATOM 780 N N . GLU A 1 97 ? -10.238 -6.016 3.842 1.00 91.44 97 GLU A N 1
ATOM 781 C CA . GLU A 1 97 ? -10.384 -6.722 2.565 1.00 91.44 97 GLU A CA 1
ATOM 782 C C . GLU A 1 97 ? -9.169 -6.513 1.643 1.00 91.44 97 GLU A C 1
ATOM 784 O O . GLU A 1 97 ? -8.625 -7.462 1.081 1.00 91.44 97 GLU A O 1
ATOM 789 N N . LYS A 1 98 ? -8.659 -5.279 1.521 1.00 91.25 98 LYS A N 1
ATOM 790 C CA . LYS A 1 98 ? -7.430 -5.000 0.752 1.00 91.25 98 LYS A CA 1
ATOM 791 C C . LYS A 1 98 ? -6.201 -5.711 1.317 1.00 91.25 98 LYS A C 1
ATOM 793 O O . LYS A 1 98 ? -5.298 -6.081 0.560 1.00 91.25 98 LYS A O 1
ATOM 798 N N . SER A 1 99 ? -6.134 -5.851 2.637 1.00 93.94 99 SER A N 1
ATOM 799 C CA . SER A 1 99 ? -5.028 -6.527 3.318 1.00 93.94 99 SER A CA 1
ATOM 800 C C . SER A 1 99 ? -5.102 -8.036 3.083 1.00 93.94 99 SER A C 1
ATOM 802 O O . SER A 1 99 ? -4.090 -8.626 2.711 1.00 93.94 99 SER A O 1
ATOM 804 N N . TYR A 1 100 ? -6.299 -8.618 3.150 1.00 92.50 100 TYR A N 1
ATOM 805 C CA . TYR A 1 100 ? -6.558 -10.003 2.760 1.00 92.50 100 TYR A CA 1
ATOM 806 C C . TYR A 1 100 ? -6.227 -10.272 1.283 1.00 92.50 100 TYR A C 1
ATOM 808 O O . TYR A 1 100 ? -5.430 -11.152 0.974 1.00 92.50 100 TYR A O 1
ATOM 816 N N . ARG A 1 101 ? -6.724 -9.450 0.350 1.00 91.50 101 ARG A N 1
ATOM 817 C CA . ARG A 1 101 ? -6.389 -9.587 -1.081 1.00 91.50 101 ARG A CA 1
ATOM 818 C C . ARG A 1 101 ? -4.882 -9.505 -1.329 1.00 91.50 101 ARG A C 1
ATOM 820 O O . ARG A 1 101 ? -4.371 -10.144 -2.240 1.00 91.50 101 ARG A O 1
ATOM 827 N N . SER A 1 102 ? -4.160 -8.721 -0.525 1.00 93.81 102 SER A N 1
ATOM 828 C CA . SER A 1 102 ? -2.696 -8.685 -0.595 1.00 93.81 102 SER A CA 1
ATOM 829 C C . SER A 1 102 ? -2.071 -10.002 -0.138 1.00 93.81 102 SER A C 1
ATOM 831 O O . SER A 1 102 ? -1.117 -10.440 -0.772 1.00 93.81 102 SER A O 1
ATOM 833 N N . LEU A 1 103 ? -2.607 -10.637 0.911 1.00 94.81 103 LEU A N 1
ATOM 834 C CA . LEU A 1 103 ? -2.166 -11.950 1.391 1.00 94.81 103 LEU A CA 1
ATOM 835 C C . LEU A 1 103 ? -2.321 -13.021 0.302 1.00 94.81 103 LEU A C 1
ATOM 837 O O . LEU A 1 103 ? -1.361 -13.732 0.017 1.00 94.81 103 LEU A O 1
ATOM 841 N N . MET A 1 104 ? -3.472 -13.058 -0.375 1.00 92.12 104 MET A N 1
ATOM 842 C CA . MET A 1 104 ? -3.759 -14.030 -1.443 1.00 92.12 104 MET A CA 1
ATOM 843 C C . MET A 1 104 ? -2.841 -13.895 -2.666 1.00 92.12 104 MET A C 1
ATOM 845 O O . MET A 1 104 ? -2.596 -14.862 -3.380 1.00 92.12 104 MET A O 1
ATOM 849 N N . VAL A 1 105 ? -2.290 -12.703 -2.909 1.00 93.38 105 VAL A N 1
ATOM 850 C CA . VAL A 1 105 ? -1.367 -12.464 -4.029 1.00 93.38 105 VAL A CA 1
ATOM 851 C C . VAL A 1 105 ? 0.058 -12.934 -3.714 1.00 93.38 105 VAL A C 1
ATOM 853 O O . VAL A 1 105 ? 0.792 -13.290 -4.632 1.00 93.38 105 VAL A O 1
ATOM 856 N N . ILE A 1 106 ? 0.475 -12.964 -2.441 1.00 95.44 106 ILE A N 1
ATOM 857 C CA . ILE A 1 106 ? 1.867 -13.253 -2.041 1.00 95.44 106 ILE A CA 1
ATOM 858 C C . ILE A 1 106 ? 2.426 -14.564 -2.627 1.00 95.44 106 ILE A C 1
ATOM 860 O O . ILE A 1 106 ? 3.557 -14.521 -3.124 1.00 95.44 106 ILE A O 1
ATOM 864 N N . PRO A 1 107 ? 1.702 -15.703 -2.632 1.00 93.88 107 PRO A N 1
ATOM 865 C CA . PRO A 1 107 ? 2.202 -16.943 -3.230 1.00 93.88 107 PRO A CA 1
ATOM 866 C C . PRO A 1 107 ? 2.619 -16.779 -4.697 1.00 93.88 107 PRO A C 1
ATOM 868 O O . PRO A 1 107 ? 3.688 -17.249 -5.084 1.00 93.88 107 PRO A O 1
ATOM 871 N N . GLN A 1 108 ? 1.847 -16.017 -5.481 1.00 94.12 108 GLN A N 1
ATOM 872 C CA . GLN A 1 108 ? 2.127 -15.747 -6.897 1.00 94.12 108 GLN A CA 1
ATOM 873 C C . GLN A 1 108 ? 3.375 -14.875 -7.102 1.00 94.12 108 GLN A C 1
ATOM 875 O O . GLN A 1 108 ? 3.937 -14.837 -8.194 1.00 94.12 108 GLN A O 1
ATOM 880 N N . LEU A 1 109 ? 3.828 -14.163 -6.064 1.00 96.56 109 LEU A N 1
ATOM 881 C CA . LEU A 1 109 ? 4.988 -13.274 -6.137 1.00 96.56 109 LEU A CA 1
ATOM 882 C C . LEU A 1 109 ? 6.316 -13.982 -5.848 1.00 96.56 109 LEU A C 1
ATOM 884 O O . LEU A 1 109 ? 7.363 -13.471 -6.252 1.00 96.56 109 LEU A O 1
ATOM 888 N N . LYS A 1 110 ? 6.299 -15.145 -5.178 1.00 94.75 110 LYS A N 1
ATOM 889 C CA . LYS A 1 110 ? 7.519 -15.880 -4.794 1.00 94.75 110 LYS A CA 1
ATOM 890 C C . LYS A 1 110 ? 8.448 -16.187 -5.984 1.00 94.75 110 LYS A C 1
ATOM 892 O O . LYS A 1 110 ? 9.644 -15.906 -5.853 1.00 94.75 110 LYS A O 1
ATOM 897 N N . PRO A 1 111 ? 7.951 -16.642 -7.156 1.00 95.31 111 PRO A N 1
ATOM 898 C CA . PRO A 1 111 ? 8.799 -16.905 -8.326 1.00 95.31 111 PRO A CA 1
ATOM 899 C C . PRO A 1 111 ? 9.500 -15.663 -8.901 1.00 95.31 111 PRO A C 1
ATOM 901 O O . PRO A 1 111 ? 10.455 -15.790 -9.659 1.00 95.31 111 PRO A O 1
ATOM 904 N N . PHE A 1 112 ? 9.053 -14.449 -8.552 1.00 93.94 112 PHE A N 1
ATOM 905 C CA . PHE A 1 112 ? 9.607 -13.189 -9.069 1.00 93.94 112 PHE A CA 1
ATOM 906 C C . PHE A 1 112 ? 10.712 -12.594 -8.187 1.00 93.94 112 PHE A C 1
ATOM 908 O O . PHE A 1 112 ? 11.217 -11.496 -8.467 1.00 93.94 112 PHE A O 1
ATOM 915 N N . THR A 1 113 ? 11.081 -13.292 -7.113 1.00 94.44 113 THR A N 1
ATOM 916 C CA . THR A 1 113 ? 12.213 -12.921 -6.262 1.00 94.44 113 THR A CA 1
ATOM 917 C C . THR A 1 113 ? 13.530 -13.207 -6.984 1.00 94.44 113 THR A C 1
ATOM 919 O O . THR A 1 113 ? 13.712 -14.247 -7.606 1.00 94.44 113 THR A O 1
ATOM 922 N N . LYS A 1 114 ? 14.465 -12.254 -6.939 1.00 91.12 114 LYS A N 1
ATOM 923 C CA . LYS A 1 114 ? 15.794 -12.372 -7.568 1.00 91.12 114 LYS A CA 1
ATOM 924 C C . LYS A 1 114 ? 16.893 -12.699 -6.559 1.00 91.12 114 LYS A C 1
ATOM 926 O O . LYS A 1 114 ? 17.981 -13.110 -6.945 1.00 91.12 114 LYS A O 1
ATOM 931 N N . LYS A 1 115 ? 16.660 -12.419 -5.273 1.00 92.12 115 LYS A N 1
ATOM 932 C CA . LYS A 1 115 ? 17.653 -12.527 -4.192 1.00 92.12 115 LYS A CA 1
ATOM 933 C C . LYS A 1 115 ? 16.975 -12.981 -2.904 1.00 92.12 115 LYS A C 1
ATOM 935 O O . LYS A 1 115 ? 15.832 -12.605 -2.652 1.00 92.12 115 LYS A O 1
ATOM 940 N N . SER A 1 116 ? 17.718 -13.668 -2.037 1.00 92.25 116 SER A N 1
ATOM 941 C CA . SER A 1 116 ? 17.225 -14.141 -0.731 1.00 92.25 116 SER A CA 1
ATOM 942 C C . SER A 1 116 ? 16.603 -13.029 0.121 1.00 92.25 116 SER A C 1
ATOM 944 O O . SER A 1 116 ? 15.548 -13.226 0.709 1.00 92.25 116 SER A O 1
ATOM 946 N N . LYS A 1 117 ? 17.191 -11.824 0.115 1.00 95.75 117 LYS A N 1
ATOM 947 C CA . LYS A 1 117 ? 16.659 -10.661 0.848 1.00 95.75 117 LYS A CA 1
ATOM 948 C C . LYS A 1 117 ? 15.243 -10.261 0.419 1.00 95.75 117 LYS A C 1
ATOM 950 O O . LYS A 1 117 ? 14.473 -9.810 1.259 1.00 95.75 117 LYS A O 1
ATOM 955 N N . GLU A 1 118 ? 14.902 -10.396 -0.865 1.00 96.38 118 GLU A N 1
ATOM 956 C CA . GLU A 1 118 ? 13.551 -10.081 -1.349 1.00 96.38 118 GLU A CA 1
ATOM 957 C C . GLU A 1 118 ? 12.541 -11.122 -0.860 1.00 96.38 118 GLU A C 1
ATOM 959 O O . GLU A 1 118 ? 11.450 -10.755 -0.432 1.00 96.38 118 GLU A O 1
ATOM 964 N N . LEU A 1 119 ? 12.930 -12.401 -0.863 1.00 96.81 119 LEU A N 1
ATOM 965 C CA . LEU A 1 119 ? 12.108 -13.487 -0.337 1.00 96.81 119 LEU A CA 1
ATOM 966 C C . LEU A 1 119 ? 11.865 -13.320 1.169 1.00 96.81 119 LEU A C 1
ATOM 968 O O . LEU A 1 119 ? 10.715 -13.278 1.592 1.00 96.81 119 LEU A O 1
ATOM 972 N N . SER A 1 120 ? 12.917 -13.090 1.963 1.00 97.81 120 SER A N 1
ATOM 973 C CA . SER A 1 120 ? 12.779 -12.856 3.409 1.00 97.81 120 SER A CA 1
ATOM 974 C C . SER A 1 120 ? 11.907 -11.639 3.731 1.00 97.81 120 SER A C 1
ATOM 976 O O . SER A 1 120 ? 11.134 -11.662 4.685 1.00 97.81 120 SER A O 1
ATOM 978 N N . ALA A 1 121 ? 12.002 -10.565 2.940 1.00 97.62 121 ALA A N 1
ATOM 979 C CA . ALA A 1 121 ? 11.158 -9.386 3.113 1.00 97.62 121 ALA A CA 1
ATOM 980 C C . ALA A 1 121 ? 9.687 -9.658 2.746 1.00 97.62 121 ALA A C 1
ATOM 982 O O . ALA A 1 121 ? 8.790 -9.136 3.412 1.00 97.62 121 ALA A O 1
ATOM 983 N N . LEU A 1 122 ? 9.435 -10.476 1.717 1.00 97.94 122 LEU A N 1
ATOM 984 C CA . LEU A 1 122 ? 8.091 -10.913 1.340 1.00 97.94 122 LEU A CA 1
ATOM 985 C C . LEU A 1 122 ? 7.472 -11.812 2.420 1.00 97.94 122 LEU A C 1
ATOM 987 O O . LEU A 1 122 ? 6.326 -11.581 2.800 1.00 97.94 122 LEU A O 1
ATOM 991 N N . ASP A 1 123 ? 8.230 -12.769 2.958 1.00 97.69 123 ASP A N 1
ATOM 992 C CA . ASP A 1 123 ? 7.774 -13.644 4.043 1.00 97.69 123 ASP A CA 1
ATOM 993 C C . ASP A 1 123 ? 7.503 -12.843 5.325 1.00 97.69 123 ASP A C 1
ATOM 995 O O . ASP A 1 123 ? 6.458 -13.004 5.948 1.00 97.69 123 ASP A O 1
ATOM 999 N N . ALA A 1 124 ? 8.362 -11.879 5.672 1.00 97.88 124 ALA A N 1
ATOM 1000 C CA . ALA A 1 124 ? 8.117 -10.991 6.809 1.00 97.88 124 ALA A CA 1
ATOM 1001 C C . ALA A 1 124 ? 6.859 -10.120 6.621 1.00 97.88 124 ALA A C 1
ATOM 1003 O O . ALA A 1 124 ? 6.130 -9.867 7.581 1.00 97.88 124 ALA A O 1
ATOM 1004 N N . TYR A 1 125 ? 6.581 -9.657 5.394 1.00 97.88 125 TYR A N 1
ATOM 1005 C CA . TYR A 1 125 ? 5.326 -8.964 5.083 1.00 97.88 125 TYR A CA 1
ATOM 1006 C C . TYR A 1 125 ? 4.114 -9.896 5.221 1.00 97.88 125 TYR A C 1
ATOM 1008 O O . TYR A 1 125 ? 3.094 -9.483 5.775 1.00 97.88 125 TYR A O 1
ATOM 1016 N N . LYS A 1 126 ? 4.242 -11.147 4.760 1.00 97.69 126 LYS A N 1
ATOM 1017 C CA . LYS A 1 126 ? 3.218 -12.190 4.875 1.00 97.69 126 LYS A CA 1
ATOM 1018 C C . LYS A 1 126 ? 2.867 -12.468 6.335 1.00 97.69 126 LYS A C 1
ATOM 1020 O O . LYS A 1 126 ? 1.713 -12.298 6.706 1.00 97.69 126 LYS A O 1
ATOM 1025 N N . SER A 1 127 ? 3.854 -12.788 7.171 1.00 97.38 127 SER A N 1
ATOM 1026 C CA . SER A 1 127 ? 3.629 -13.107 8.586 1.00 97.38 127 SER A CA 1
ATOM 1027 C C . SER A 1 127 ? 3.029 -11.937 9.361 1.00 97.38 127 SER A C 1
ATOM 1029 O O . SER A 1 127 ? 2.186 -12.134 10.234 1.00 97.38 127 SER A O 1
ATOM 1031 N N . GLN A 1 128 ? 3.416 -10.700 9.028 1.00 96.81 128 GLN A N 1
ATOM 1032 C CA . GLN A 1 128 ? 2.783 -9.522 9.618 1.00 96.81 128 GLN A CA 1
ATOM 1033 C C . GLN A 1 128 ? 1.307 -9.410 9.208 1.00 96.81 128 GLN A C 1
ATOM 1035 O O . GLN A 1 128 ? 0.468 -9.101 10.049 1.00 96.81 128 GLN A O 1
ATOM 1040 N N . LEU A 1 129 ? 0.985 -9.646 7.931 1.00 96.38 129 LEU A N 1
ATOM 1041 C CA . LEU A 1 129 ? -0.395 -9.645 7.447 1.00 96.38 129 LEU A CA 1
ATOM 1042 C C . LEU A 1 129 ? -1.238 -10.736 8.103 1.00 96.38 129 LEU A C 1
ATOM 1044 O O . LEU A 1 129 ? -2.324 -10.417 8.570 1.00 96.38 129 LEU A O 1
ATOM 1048 N N . GLU A 1 130 ? -0.738 -11.973 8.146 1.00 97.12 130 GLU A N 1
ATOM 1049 C CA . GLU A 1 130 ? -1.410 -13.112 8.784 1.00 97.12 130 GLU A CA 1
ATOM 1050 C C . GLU A 1 130 ? -1.757 -12.778 10.232 1.00 97.12 130 GLU A C 1
ATOM 1052 O O . GLU A 1 130 ? -2.919 -12.856 10.611 1.00 97.12 130 GLU A O 1
ATOM 1057 N N . LYS A 1 131 ? -0.778 -12.290 11.003 1.00 96.69 131 LYS A N 1
ATOM 1058 C CA . LYS A 1 131 ? -0.985 -11.906 12.400 1.00 96.69 131 LYS A CA 1
ATOM 1059 C C . LYS A 1 131 ? -2.012 -10.785 12.564 1.00 96.69 131 LYS A C 1
ATOM 1061 O O . LYS A 1 131 ? -2.908 -10.888 13.392 1.00 96.69 131 LYS A O 1
ATOM 1066 N N . SER A 1 132 ? -1.880 -9.687 11.819 1.00 95.50 132 SER A N 1
ATOM 1067 C CA . SER A 1 132 ? -2.813 -8.565 11.971 1.00 95.50 132 SER A CA 1
ATOM 1068 C C . SER A 1 132 ? -4.231 -8.948 11.518 1.00 95.50 132 SER A C 1
ATOM 1070 O O . SER A 1 132 ? -5.201 -8.459 12.091 1.00 95.50 132 SER A O 1
ATOM 1072 N N . LEU A 1 133 ? -4.363 -9.792 10.486 1.00 95.50 133 LEU A N 1
ATOM 1073 C CA . LEU A 1 133 ? -5.656 -10.264 9.987 1.00 95.50 133 LEU A CA 1
ATOM 1074 C C . LEU A 1 133 ? -6.314 -11.248 10.954 1.00 95.50 133 LEU A C 1
ATOM 1076 O O . LEU A 1 133 ? -7.481 -11.049 11.272 1.00 95.50 133 LEU A O 1
ATOM 1080 N N . SER A 1 134 ? -5.580 -12.241 11.461 1.00 94.88 134 SER A N 1
ATOM 1081 C CA . SER A 1 134 ? -6.121 -13.209 12.422 1.00 94.88 134 SER A CA 1
ATOM 1082 C C . SER A 1 134 ? -6.617 -12.522 13.696 1.00 94.88 134 SER A C 1
ATOM 1084 O O . SER A 1 134 ? -7.704 -12.819 14.178 1.00 94.88 134 SER A O 1
ATOM 1086 N N . GLU A 1 135 ? -5.882 -11.519 14.188 1.00 94.31 135 GLU A N 1
ATOM 1087 C CA . GLU A 1 135 ? -6.286 -10.736 15.359 1.00 94.31 135 GLU A CA 1
ATOM 1088 C C . GLU A 1 135 ? -7.545 -9.880 15.121 1.00 94.31 135 GLU A C 1
ATOM 1090 O O . GLU A 1 135 ? -8.363 -9.742 16.028 1.00 94.31 135 GLU A O 1
ATOM 1095 N N . VAL A 1 136 ? -7.707 -9.256 13.943 1.00 94.44 136 VAL A N 1
ATOM 1096 C CA . VAL A 1 136 ? -8.868 -8.377 13.672 1.00 94.44 136 VAL A CA 1
ATOM 1097 C C . VAL A 1 136 ? -10.112 -9.148 13.233 1.00 94.44 136 VAL A C 1
ATOM 1099 O O . VAL A 1 136 ? -11.215 -8.625 13.367 1.00 94.44 136 VAL A O 1
ATOM 1102 N N . LEU A 1 137 ? -9.939 -10.354 12.694 1.00 93.06 137 LEU A N 1
ATOM 1103 C CA . LEU A 1 137 ? -11.019 -11.240 12.253 1.00 93.06 137 LEU A CA 1
ATOM 1104 C C . LEU A 1 137 ? -11.408 -12.279 13.307 1.00 93.06 137 LEU A C 1
ATOM 1106 O O . LEU A 1 137 ? -12.426 -12.942 13.130 1.00 93.06 137 LEU A O 1
ATOM 1110 N N . ASP A 1 138 ? -10.621 -12.398 14.379 1.00 91.56 138 ASP A N 1
ATOM 1111 C CA . ASP A 1 138 ? -10.795 -13.396 15.436 1.00 91.56 138 ASP A CA 1
ATOM 1112 C C . ASP A 1 138 ? -10.912 -14.820 14.859 1.00 91.56 138 ASP A C 1
ATOM 1114 O O . ASP A 1 138 ? -11.929 -15.515 14.968 1.00 91.56 138 ASP A O 1
ATOM 1118 N N . CYS A 1 139 ? -9.865 -15.219 14.135 1.00 91.88 139 CYS A N 1
ATOM 1119 C CA . CYS A 1 139 ? -9.777 -16.514 13.464 1.00 91.88 139 CYS A CA 1
ATOM 1120 C C . CYS A 1 139 ? -8.363 -17.094 13.536 1.00 91.88 139 CYS A C 1
ATOM 1122 O O . CYS A 1 139 ? -7.402 -16.392 13.866 1.00 91.88 139 CYS A O 1
ATOM 1124 N N . TYR A 1 140 ? -8.224 -18.376 13.200 1.00 93.62 140 TYR A N 1
ATOM 1125 C CA . TYR A 1 140 ? -6.909 -18.989 13.045 1.00 93.62 140 TYR A CA 1
ATOM 1126 C C . TYR A 1 140 ? -6.224 -18.487 11.764 1.00 93.62 140 TYR A C 1
ATOM 1128 O O . TYR A 1 140 ? -6.854 -17.886 10.891 1.00 93.62 140 TYR A O 1
ATOM 1136 N N . ILE A 1 141 ? -4.905 -18.675 11.653 1.00 94.69 141 ILE A N 1
ATOM 1137 C CA . ILE A 1 141 ? -4.160 -18.231 10.460 1.00 94.69 141 ILE A CA 1
ATOM 1138 C C . ILE A 1 141 ? -4.549 -19.083 9.249 1.00 94.69 141 ILE A C 1
ATOM 1140 O O . ILE A 1 141 ? -4.600 -18.577 8.132 1.00 94.69 141 ILE A O 1
ATOM 1144 N N . GLU A 1 142 ? -4.838 -20.358 9.474 1.00 93.00 142 GLU A N 1
ATOM 1145 C CA . GLU A 1 142 ? -5.265 -21.331 8.476 1.00 93.00 142 GLU A CA 1
ATOM 1146 C C . GLU A 1 142 ? -6.594 -20.907 7.836 1.00 93.00 142 GLU A C 1
ATOM 1148 O O . GLU A 1 142 ? -6.711 -20.906 6.612 1.00 93.00 142 GLU A O 1
ATOM 1153 N N . ASP A 1 143 ? -7.532 -20.410 8.651 1.00 92.06 143 ASP A N 1
ATOM 1154 C CA . ASP A 1 143 ? -8.836 -19.898 8.209 1.00 92.06 143 ASP A CA 1
ATOM 1155 C C . ASP A 1 143 ? -8.711 -18.722 7.227 1.00 92.06 143 ASP A C 1
ATOM 1157 O O . ASP A 1 143 ? -9.604 -18.482 6.417 1.00 92.06 143 ASP A O 1
ATOM 1161 N N . LEU A 1 144 ? -7.595 -17.979 7.261 1.00 92.75 144 LEU A N 1
ATOM 1162 C CA . LEU A 1 144 ? -7.354 -16.869 6.335 1.00 92.75 144 LEU A CA 1
ATOM 1163 C C . LEU A 1 144 ? -7.176 -17.329 4.887 1.00 92.75 144 LEU A C 1
ATOM 1165 O O . LEU A 1 144 ? -7.093 -16.472 4.015 1.00 92.75 144 LEU A O 1
ATOM 1169 N N . TYR A 1 145 ? -7.056 -18.625 4.610 1.00 91.44 145 TYR A N 1
ATOM 1170 C CA . TYR A 1 145 ? -6.897 -19.154 3.254 1.00 91.44 145 TYR A CA 1
ATOM 1171 C C . TYR A 1 145 ? -8.183 -19.760 2.685 1.00 91.44 145 TYR A C 1
ATOM 1173 O O . TYR A 1 145 ? -8.206 -20.104 1.506 1.00 91.44 145 TYR A O 1
ATOM 1181 N N . GLU A 1 146 ? -9.255 -19.789 3.477 1.00 89.31 146 GLU A N 1
ATOM 1182 C CA . GLU A 1 146 ? -10.564 -20.310 3.093 1.00 89.31 146 GLU A CA 1
ATOM 1183 C C . GLU A 1 146 ? -11.546 -19.146 2.864 1.00 89.31 146 GLU A C 1
ATOM 1185 O O . GLU A 1 146 ? -11.920 -18.427 3.794 1.00 89.31 146 GLU A O 1
ATOM 1190 N N . GLU A 1 147 ? -11.952 -18.920 1.607 1.00 83.81 147 GLU A N 1
ATOM 1191 C CA . GLU A 1 147 ? -12.743 -17.738 1.210 1.00 83.81 147 GLU A CA 1
ATOM 1192 C C . GLU A 1 147 ? -14.114 -17.681 1.908 1.00 83.81 147 GLU A C 1
ATOM 1194 O O . GLU A 1 147 ? -14.534 -16.609 2.354 1.00 83.81 147 GLU A O 1
ATOM 1199 N N . ASP A 1 148 ? -14.767 -18.834 2.078 1.00 85.69 148 ASP A N 1
ATOM 1200 C CA . ASP A 1 148 ? -16.073 -18.943 2.738 1.00 85.69 148 ASP A CA 1
ATOM 1201 C C . ASP A 1 148 ? -15.987 -18.612 4.236 1.00 85.69 148 ASP A C 1
ATOM 1203 O O . ASP A 1 148 ? -16.801 -17.842 4.755 1.00 85.69 148 ASP A O 1
ATOM 1207 N N . ILE A 1 149 ? -14.952 -19.118 4.919 1.00 83.88 149 ILE A N 1
ATOM 1208 C CA . ILE A 1 149 ? -14.713 -18.829 6.340 1.00 83.88 149 ILE A CA 1
ATOM 1209 C C . ILE A 1 149 ? -14.426 -17.339 6.511 1.00 83.88 149 ILE A C 1
ATOM 1211 O O . ILE A 1 149 ? -14.976 -16.685 7.397 1.00 83.88 149 ILE A O 1
ATOM 1215 N N . LEU A 1 150 ? -13.615 -16.753 5.631 1.00 82.06 150 LEU A N 1
ATOM 1216 C CA . LEU A 1 150 ? -13.328 -15.329 5.705 1.00 82.06 150 LEU A CA 1
ATOM 1217 C C . LEU A 1 150 ? -14.581 -14.467 5.516 1.00 82.06 150 LEU A C 1
ATOM 1219 O O . LEU A 1 150 ? -14.734 -13.463 6.217 1.00 82.06 150 LEU A O 1
ATOM 1223 N N . ALA A 1 151 ? -15.454 -14.814 4.569 1.00 85.56 151 ALA A N 1
ATOM 1224 C CA . ALA A 1 151 ? -16.687 -14.070 4.336 1.00 85.56 151 ALA A CA 1
ATOM 1225 C C . ALA A 1 151 ? -17.550 -14.020 5.607 1.00 85.56 151 ALA A C 1
ATOM 1227 O O . ALA A 1 151 ? -18.059 -12.953 5.962 1.00 85.56 151 ALA A O 1
ATOM 1228 N N . GLU A 1 152 ? -17.629 -15.132 6.341 1.00 87.50 152 GLU A N 1
ATOM 1229 C CA . GLU A 1 152 ? -18.280 -15.201 7.649 1.00 87.50 152 GLU A CA 1
ATOM 1230 C C . GLU A 1 152 ? -17.580 -14.297 8.680 1.00 87.50 152 GLU A C 1
ATOM 1232 O O . GLU A 1 152 ? -18.219 -13.456 9.323 1.00 87.50 152 GLU A O 1
ATOM 1237 N N . LYS A 1 153 ? -16.246 -14.385 8.792 1.00 86.88 153 LYS A N 1
ATOM 1238 C CA . LYS A 1 153 ? -15.463 -13.582 9.750 1.00 86.88 153 LYS A CA 1
ATOM 1239 C C . LYS A 1 153 ? -15.522 -12.079 9.469 1.00 86.88 153 LYS A C 1
ATOM 1241 O O . LYS A 1 153 ? -15.479 -11.261 10.388 1.00 86.88 153 LYS A O 1
ATOM 1246 N N . MET A 1 154 ? -15.694 -11.678 8.213 1.00 84.75 154 MET A N 1
ATOM 1247 C CA . MET A 1 154 ? -15.851 -10.271 7.837 1.00 84.75 154 MET A CA 1
ATOM 1248 C C . MET A 1 154 ? -17.136 -9.639 8.399 1.00 84.75 154 MET A C 1
ATOM 1250 O O . MET A 1 154 ? -17.148 -8.434 8.666 1.00 84.75 154 MET A O 1
ATOM 1254 N N . ILE A 1 155 ? -18.197 -10.421 8.631 1.00 83.06 155 ILE A N 1
ATOM 1255 C CA . ILE A 1 155 ? -19.470 -9.932 9.194 1.00 83.06 155 ILE A CA 1
ATOM 1256 C C . ILE A 1 155 ? -19.281 -9.508 10.661 1.00 83.06 155 ILE A C 1
ATOM 1258 O O . ILE A 1 155 ? -19.769 -8.454 11.096 1.00 83.06 155 ILE A O 1
ATOM 1262 N N . VAL A 1 156 ? -18.505 -10.287 11.421 1.00 81.44 156 VAL A N 1
ATOM 1263 C CA . VAL A 1 156 ? -18.305 -10.073 12.863 1.00 81.44 156 VAL A CA 1
ATOM 1264 C C . VAL A 1 156 ? -17.302 -8.966 13.191 1.00 81.44 156 VAL A C 1
ATOM 1266 O O . VAL A 1 156 ? -17.277 -8.487 14.323 1.00 81.44 156 VAL A O 1
ATOM 1269 N N . VAL A 1 157 ? -16.560 -8.443 12.203 1.00 84.06 157 VAL A N 1
ATOM 1270 C CA . VAL A 1 157 ? -15.661 -7.277 12.371 1.00 84.06 157 VAL A CA 1
ATOM 1271 C C . VAL A 1 157 ? -16.384 -6.078 12.989 1.00 84.06 157 VAL A C 1
ATOM 1273 O O . VAL A 1 157 ? -15.784 -5.271 13.705 1.00 84.06 157 VAL A O 1
ATOM 1276 N N . SER A 1 158 ? -17.687 -5.937 12.740 1.00 80.94 158 SER A N 1
ATOM 1277 C CA . SER A 1 158 ? -18.492 -4.885 13.362 1.00 80.94 158 SER A CA 1
ATOM 1278 C C . SER A 1 158 ? -18.480 -4.961 14.897 1.00 80.94 158 SER A C 1
ATOM 1280 O O . SER A 1 158 ? -18.308 -3.918 15.534 1.00 80.94 158 SER A O 1
ATOM 1282 N N . ALA A 1 159 ? -18.526 -6.169 15.468 1.00 84.75 159 ALA A N 1
ATOM 1283 C CA . ALA A 1 159 ? -18.528 -6.454 16.905 1.00 84.75 159 ALA A CA 1
ATOM 1284 C C . ALA A 1 159 ? -17.133 -6.425 17.562 1.00 84.75 159 ALA A C 1
ATOM 1286 O O . ALA A 1 159 ? -17.030 -6.332 18.784 1.00 84.75 159 ALA A O 1
ATOM 1287 N N . VAL A 1 160 ? -16.054 -6.454 16.773 1.00 88.38 160 VAL A N 1
ATOM 1288 C CA . VAL A 1 160 ? -14.674 -6.406 17.284 1.00 88.38 160 VAL A CA 1
ATOM 1289 C C . VAL A 1 160 ? -14.418 -5.109 18.054 1.00 88.38 160 VAL A C 1
ATOM 1291 O O . VAL A 1 160 ? -14.866 -4.024 17.661 1.00 88.38 160 VAL A O 1
ATOM 1294 N N . THR A 1 161 ? -13.660 -5.203 19.147 1.00 90.81 161 THR A N 1
ATOM 1295 C CA . THR A 1 161 ? -13.362 -4.050 20.003 1.00 90.81 161 THR A CA 1
ATOM 1296 C C . THR A 1 161 ? -12.605 -2.949 19.254 1.00 90.81 161 THR A C 1
ATOM 1298 O O . THR A 1 161 ? -11.782 -3.184 18.363 1.00 90.81 161 THR A O 1
ATOM 1301 N N . GLU A 1 162 ? -12.857 -1.701 19.647 1.00 90.06 162 GLU A N 1
ATOM 1302 C CA . GLU A 1 162 ? -12.241 -0.534 19.011 1.00 90.06 162 GLU A CA 1
ATOM 1303 C C . GLU A 1 162 ? -10.709 -0.512 19.169 1.00 90.06 162 GLU A C 1
ATOM 1305 O O . GLU A 1 162 ? -9.993 -0.006 18.305 1.00 90.06 162 GLU A O 1
ATOM 1310 N N . SER A 1 163 ? -10.177 -1.094 20.249 1.00 92.50 163 SER A N 1
ATOM 1311 C CA . SER A 1 163 ? -8.733 -1.217 20.478 1.00 92.50 163 SER A CA 1
ATOM 1312 C C . SER A 1 163 ? -8.060 -2.137 19.454 1.00 92.50 163 SER A C 1
ATOM 1314 O O . SER A 1 163 ? -6.990 -1.789 18.947 1.00 92.50 163 SER A O 1
ATOM 1316 N N . VAL A 1 164 ? -8.695 -3.259 19.101 1.00 93.44 164 VAL A N 1
ATOM 1317 C CA . VAL A 1 164 ? -8.208 -4.204 18.084 1.00 93.44 164 VAL A CA 1
ATOM 1318 C C . VAL A 1 164 ? -8.243 -3.558 16.698 1.00 93.44 164 VAL A C 1
ATOM 1320 O O . VAL A 1 164 ? -7.225 -3.543 16.004 1.00 93.44 164 VAL A O 1
ATOM 1323 N N . LYS A 1 165 ? -9.349 -2.892 16.337 1.00 92.25 165 LYS A N 1
ATOM 1324 C CA . LYS A 1 165 ? -9.457 -2.106 15.090 1.00 92.25 165 LYS A CA 1
ATOM 1325 C C . LYS A 1 165 ? -8.357 -1.039 15.000 1.00 92.25 165 LYS A C 1
ATOM 1327 O O . LYS A 1 165 ? -7.640 -0.953 14.001 1.00 92.25 165 LYS A O 1
ATOM 1332 N N . LYS A 1 166 ? -8.155 -0.258 16.068 1.00 92.81 166 LYS A N 1
ATOM 1333 C CA . LYS A 1 166 ? -7.086 0.756 16.160 1.00 92.81 166 LYS A CA 1
ATOM 1334 C C . LYS A 1 166 ? -5.694 0.151 16.010 1.00 92.81 166 LYS A C 1
ATOM 1336 O O . LYS A 1 166 ? -4.853 0.736 15.323 1.00 92.81 166 LYS A O 1
ATOM 1341 N N . LYS A 1 167 ? -5.434 -1.002 16.638 1.00 94.31 167 LYS A N 1
ATOM 1342 C CA . LYS A 1 167 ? -4.157 -1.717 16.522 1.00 94.31 167 LYS A CA 1
ATOM 1343 C C . LYS A 1 167 ? -3.900 -2.130 15.075 1.00 94.31 167 LYS A C 1
ATOM 1345 O O . LYS A 1 167 ? -2.855 -1.751 14.545 1.00 94.31 167 LYS A O 1
ATOM 1350 N N . PHE A 1 168 ? -4.871 -2.778 14.429 1.00 94.69 168 PHE A N 1
ATOM 1351 C CA . PHE A 1 168 ? -4.786 -3.180 13.026 1.00 94.69 168 PHE A CA 1
ATOM 1352 C C . PHE A 1 168 ? -4.433 -1.992 12.122 1.00 94.69 168 PHE A C 1
ATOM 1354 O O . PHE A 1 168 ? -3.420 -2.009 11.424 1.00 94.69 168 PHE A O 1
ATOM 1361 N N . PHE A 1 169 ? -5.204 -0.902 12.177 1.00 94.12 169 PHE A N 1
ATOM 1362 C CA . PHE A 1 169 ? -4.982 0.252 11.299 1.00 94.12 169 PHE A CA 1
ATOM 1363 C C . PHE A 1 169 ? -3.656 0.971 11.554 1.00 94.12 169 PHE A C 1
ATOM 1365 O O . PHE A 1 169 ? -2.992 1.399 10.606 1.00 94.12 169 PHE A O 1
ATOM 1372 N N . ARG A 1 170 ? -3.219 1.053 12.814 1.00 93.56 170 ARG A N 1
ATOM 1373 C CA . ARG A 1 170 ? -1.904 1.595 13.172 1.00 93.56 170 ARG A CA 1
ATOM 1374 C C . ARG A 1 170 ? -0.767 0.742 12.610 1.00 93.56 170 ARG A C 1
ATOM 1376 O O . ARG A 1 170 ? 0.212 1.293 12.103 1.00 93.56 170 ARG A O 1
ATOM 1383 N N . GLU A 1 171 ? -0.881 -0.581 12.687 1.00 94.44 171 GLU A N 1
ATOM 1384 C CA . GLU A 1 171 ? 0.100 -1.507 12.115 1.00 94.44 171 GLU A CA 1
ATOM 1385 C C . GLU A 1 171 ? 0.135 -1.395 10.594 1.00 94.44 171 GLU A C 1
ATOM 1387 O O . GLU A 1 171 ? 1.211 -1.199 10.032 1.00 94.44 171 GLU A O 1
ATOM 1392 N N . ARG A 1 172 ? -1.028 -1.390 9.931 1.00 94.25 172 ARG A N 1
ATOM 1393 C CA . ARG A 1 172 ? -1.123 -1.220 8.474 1.00 94.25 172 ARG A CA 1
ATOM 1394 C C . ARG A 1 172 ? -0.557 0.121 8.006 1.00 94.25 172 ARG A C 1
ATOM 1396 O O . ARG A 1 172 ? 0.161 0.150 7.005 1.00 94.25 172 ARG A O 1
ATOM 1403 N N . LEU A 1 173 ? -0.806 1.209 8.739 1.00 95.12 173 LEU A N 1
ATOM 1404 C CA . LEU A 1 173 ? -0.176 2.504 8.474 1.00 95.12 173 LEU A CA 1
ATOM 1405 C C . LEU A 1 173 ? 1.347 2.416 8.621 1.00 95.12 173 LEU A C 1
ATOM 1407 O O . LEU A 1 173 ? 2.069 2.975 7.807 1.00 95.12 173 LEU A O 1
ATOM 1411 N N . SER A 1 174 ? 1.858 1.711 9.631 1.00 94.06 174 SER A N 1
ATOM 1412 C CA . SER A 1 174 ? 3.302 1.524 9.800 1.00 94.06 174 SER A CA 1
ATOM 1413 C C . SER A 1 174 ? 3.912 0.717 8.650 1.00 94.06 174 SER A C 1
ATOM 1415 O O . SER A 1 174 ? 4.934 1.111 8.084 1.00 94.06 174 SER A O 1
ATOM 1417 N N . THR A 1 175 ? 3.253 -0.370 8.248 1.00 94.44 175 THR A N 1
ATOM 1418 C CA . THR A 1 175 ? 3.673 -1.233 7.139 1.00 94.44 175 THR A CA 1
ATOM 1419 C C . THR A 1 175 ? 3.742 -0.479 5.818 1.00 94.44 175 THR A C 1
ATOM 1421 O O . THR A 1 175 ? 4.655 -0.730 5.033 1.00 94.44 175 THR A O 1
ATOM 1424 N N . LEU A 1 176 ? 2.859 0.497 5.597 1.00 94.44 176 LEU A N 1
ATOM 1425 C CA . LEU A 1 176 ? 2.858 1.341 4.402 1.00 94.44 176 LEU A CA 1
ATOM 1426 C C . LEU A 1 176 ? 4.213 2.043 4.148 1.00 94.44 176 LEU A C 1
ATOM 1428 O O . LEU A 1 176 ? 4.605 2.240 2.996 1.00 94.44 176 LEU A O 1
ATOM 1432 N N . PHE A 1 177 ? 4.953 2.367 5.215 1.00 94.94 177 PHE A N 1
ATOM 1433 C CA . PHE A 1 177 ? 6.282 2.994 5.164 1.00 94.94 177 PHE A CA 1
ATOM 1434 C C . PHE A 1 177 ? 7.444 1.986 5.274 1.00 94.94 177 PHE A C 1
ATOM 1436 O O . PHE A 1 177 ? 8.614 2.378 5.228 1.00 94.94 177 PHE A O 1
ATOM 1443 N N . SER A 1 178 ? 7.161 0.688 5.401 1.00 94.12 178 SER A N 1
ATOM 1444 C CA . SER A 1 178 ? 8.176 -0.355 5.602 1.00 94.12 178 SER A CA 1
ATOM 1445 C C . SER A 1 178 ? 8.900 -0.753 4.310 1.00 94.12 178 SER A C 1
ATOM 1447 O O . SER A 1 178 ? 8.357 -0.656 3.207 1.00 94.12 178 SER A O 1
ATOM 1449 N N . SER A 1 179 ? 10.133 -1.251 4.442 1.00 93.25 179 SER A N 1
ATOM 1450 C CA . SER A 1 179 ? 10.872 -1.874 3.333 1.00 93.25 179 SER A CA 1
ATOM 1451 C C . SER A 1 179 ? 10.190 -3.136 2.819 1.00 93.25 179 SER A C 1
ATOM 1453 O O . SER A 1 179 ? 10.157 -3.350 1.613 1.00 93.25 179 SER A O 1
ATOM 1455 N N . ASN A 1 180 ? 9.599 -3.932 3.710 1.00 96.50 180 ASN A N 1
ATOM 1456 C CA . ASN A 1 180 ? 8.945 -5.191 3.355 1.00 96.50 180 ASN A CA 1
ATOM 1457 C C . ASN A 1 180 ? 7.760 -4.951 2.412 1.00 96.50 180 ASN A C 1
ATOM 1459 O O . ASN A 1 180 ? 7.634 -5.615 1.385 1.00 96.50 180 ASN A O 1
ATOM 1463 N N . TYR A 1 181 ? 6.950 -3.923 2.688 1.00 96.25 181 TYR A N 1
ATOM 1464 C CA . TYR A 1 181 ? 5.858 -3.546 1.792 1.00 96.25 181 TYR A CA 1
ATOM 1465 C C . TYR A 1 181 ? 6.352 -3.006 0.445 1.00 96.25 181 TYR A C 1
ATOM 1467 O O . TYR A 1 181 ? 5.762 -3.305 -0.593 1.00 96.25 181 TYR A O 1
ATOM 1475 N N . ARG A 1 182 ? 7.463 -2.254 0.427 1.00 94.44 182 ARG A N 1
ATOM 1476 C CA . ARG A 1 182 ? 8.085 -1.824 -0.837 1.00 94.44 182 ARG A CA 1
ATOM 1477 C C . ARG A 1 182 ? 8.517 -3.024 -1.674 1.00 94.44 182 ARG A C 1
ATOM 1479 O O . ARG A 1 182 ? 8.194 -3.055 -2.855 1.00 94.44 182 ARG A O 1
ATOM 1486 N N . VAL A 1 183 ? 9.160 -4.025 -1.069 1.00 95.94 183 VAL A N 1
ATOM 1487 C CA . VAL A 1 183 ? 9.535 -5.266 -1.766 1.00 95.94 183 VAL A CA 1
ATOM 1488 C C . VAL A 1 183 ? 8.301 -5.981 -2.316 1.00 95.94 183 VAL A C 1
ATOM 1490 O O . VAL A 1 183 ? 8.291 -6.324 -3.494 1.00 95.94 183 VAL A O 1
ATOM 1493 N N . TYR A 1 184 ? 7.231 -6.125 -1.526 1.00 97.25 184 TYR A N 1
ATOM 1494 C CA . TYR A 1 184 ? 5.961 -6.679 -2.010 1.00 97.25 184 TYR A CA 1
ATOM 1495 C C . TYR A 1 184 ? 5.458 -5.957 -3.273 1.00 97.25 184 TYR A C 1
ATOM 1497 O O . TYR A 1 184 ? 5.121 -6.607 -4.262 1.00 97.25 184 TYR A O 1
ATOM 1505 N N . LEU A 1 185 ? 5.468 -4.620 -3.291 1.00 96.00 185 LEU A N 1
ATOM 1506 C CA . LEU A 1 185 ? 5.047 -3.848 -4.464 1.00 96.00 185 LEU A CA 1
ATOM 1507 C C . LEU A 1 185 ? 5.989 -4.020 -5.658 1.00 96.00 185 LEU A C 1
ATOM 1509 O O . LEU A 1 185 ? 5.516 -4.109 -6.789 1.00 96.00 185 LEU A O 1
ATOM 1513 N N . MET A 1 186 ? 7.303 -4.089 -5.431 1.00 95.62 186 MET A N 1
ATOM 1514 C CA . MET A 1 186 ? 8.279 -4.357 -6.493 1.00 95.62 186 MET A CA 1
ATOM 1515 C C . MET A 1 186 ? 8.027 -5.717 -7.146 1.00 95.62 186 MET A C 1
ATOM 1517 O O . MET A 1 186 ? 7.991 -5.817 -8.372 1.00 95.62 186 MET A O 1
ATOM 1521 N N . LEU A 1 187 ? 7.797 -6.755 -6.338 1.00 96.25 187 LEU A N 1
ATOM 1522 C CA . LEU A 1 187 ? 7.496 -8.100 -6.826 1.00 96.25 187 LEU A CA 1
ATOM 1523 C C . LEU A 1 187 ? 6.144 -8.146 -7.544 1.00 96.25 187 LEU A C 1
ATOM 1525 O O . LEU A 1 187 ? 6.048 -8.721 -8.626 1.00 96.25 187 LEU A O 1
ATOM 1529 N N . LYS A 1 188 ? 5.126 -7.458 -7.015 1.00 95.00 188 LYS A N 1
ATOM 1530 C CA . LYS A 1 188 ? 3.830 -7.291 -7.685 1.00 95.00 188 LYS A CA 1
ATOM 1531 C C . LYS A 1 188 ? 3.979 -6.613 -9.049 1.00 95.00 188 LYS A C 1
ATOM 1533 O O . LYS A 1 188 ? 3.360 -7.047 -10.017 1.00 95.00 188 LYS A O 1
ATOM 1538 N N . ASN A 1 189 ? 4.835 -5.596 -9.155 1.00 92.94 189 ASN A N 1
ATOM 1539 C CA . ASN A 1 189 ? 5.132 -4.948 -10.430 1.00 92.94 189 ASN A CA 1
ATOM 1540 C C . ASN A 1 189 ? 5.828 -5.903 -11.414 1.00 92.94 189 ASN A C 1
ATOM 1542 O O . ASN A 1 189 ? 5.449 -5.948 -12.581 1.00 92.94 189 ASN A O 1
ATOM 1546 N N . ARG A 1 190 ? 6.789 -6.721 -10.959 1.00 92.00 190 ARG A N 1
ATOM 1547 C CA . ARG A 1 190 ? 7.409 -7.764 -11.803 1.00 92.00 190 ARG A CA 1
ATOM 1548 C C . ARG A 1 190 ? 6.388 -8.787 -12.297 1.00 92.00 190 ARG A C 1
ATOM 1550 O O . ARG A 1 190 ? 6.388 -9.099 -13.485 1.00 92.00 190 ARG A O 1
ATOM 1557 N N . TYR A 1 191 ? 5.506 -9.257 -11.416 1.00 92.19 191 TYR A N 1
ATOM 1558 C CA . TYR A 1 191 ? 4.415 -10.165 -11.771 1.00 92.19 191 TYR A CA 1
ATOM 1559 C C . TYR A 1 191 ? 3.493 -9.545 -12.835 1.00 92.19 191 TYR A C 1
ATOM 1561 O O . TYR A 1 191 ? 3.209 -10.166 -13.859 1.00 92.19 191 TYR A O 1
ATOM 1569 N N . PHE A 1 192 ? 3.087 -8.286 -12.658 1.00 89.19 192 PHE A N 1
ATOM 1570 C CA . PHE A 1 192 ? 2.269 -7.573 -13.640 1.00 89.19 192 PHE A CA 1
ATOM 1571 C C . PHE A 1 192 ? 2.973 -7.385 -14.982 1.00 89.19 192 PHE A C 1
ATOM 1573 O O . PHE A 1 192 ? 2.372 -7.630 -16.025 1.00 89.19 192 PHE A O 1
ATOM 1580 N N . LEU A 1 193 ? 4.253 -7.020 -14.973 1.00 84.25 193 LEU A N 1
ATOM 1581 C CA . LEU A 1 193 ? 5.057 -6.931 -16.189 1.00 84.25 193 LEU A CA 1
ATOM 1582 C C . LEU A 1 193 ? 5.145 -8.275 -16.911 1.00 84.25 193 LEU A C 1
ATOM 1584 O O . LEU A 1 193 ? 4.992 -8.323 -18.128 1.00 84.25 193 LEU A O 1
ATOM 1588 N N . HIS A 1 194 ? 5.359 -9.365 -16.176 1.00 84.81 194 HIS A N 1
ATOM 1589 C CA . HIS A 1 194 ? 5.361 -10.710 -16.740 1.00 84.81 194 HIS A CA 1
ATOM 1590 C C . HIS A 1 194 ? 4.014 -11.052 -17.390 1.00 84.81 194 HIS A C 1
ATOM 1592 O O . HIS A 1 194 ? 3.979 -11.495 -18.539 1.00 84.81 194 HIS A O 1
ATOM 1598 N N . ARG A 1 195 ? 2.901 -10.764 -16.705 1.00 82.50 195 ARG A N 1
ATOM 1599 C CA . ARG A 1 195 ? 1.546 -10.970 -17.233 1.00 82.50 195 ARG A CA 1
ATOM 1600 C C . ARG A 1 195 ? 1.302 -10.172 -18.514 1.00 82.50 195 ARG A C 1
ATOM 1602 O O . ARG A 1 195 ? 0.802 -10.736 -19.486 1.00 82.50 195 ARG A O 1
ATOM 1609 N N . LEU A 1 196 ? 1.698 -8.899 -18.547 1.00 74.75 196 LEU A N 1
ATOM 1610 C CA . LEU A 1 196 ? 1.585 -8.053 -19.739 1.00 74.75 196 LEU A CA 1
ATOM 1611 C C . LEU A 1 196 ? 2.434 -8.589 -20.899 1.00 74.75 196 LEU A C 1
ATOM 1613 O O . LEU A 1 196 ? 1.932 -8.681 -22.015 1.00 74.75 196 LEU A O 1
ATOM 1617 N N . LYS A 1 197 ? 3.680 -9.009 -20.643 1.00 74.00 197 LYS A N 1
ATOM 1618 C CA . LYS A 1 197 ? 4.574 -9.578 -21.670 1.00 74.00 197 LYS A CA 1
ATOM 1619 C C . LYS A 1 197 ? 4.032 -10.878 -22.260 1.00 74.00 197 LYS A C 1
ATOM 1621 O O . LYS A 1 197 ? 3.957 -11.005 -23.477 1.00 74.00 197 LYS A O 1
ATOM 1626 N N . ARG A 1 198 ? 3.588 -11.817 -21.414 1.00 71.81 198 ARG A N 1
ATOM 1627 C CA . ARG A 1 198 ? 2.958 -13.071 -21.867 1.00 71.81 198 ARG A CA 1
ATOM 1628 C C . ARG A 1 198 ? 1.722 -12.799 -22.721 1.00 71.81 198 ARG A C 1
ATOM 1630 O O . ARG A 1 198 ? 1.473 -13.492 -23.698 1.00 71.81 198 ARG A O 1
ATOM 1637 N N . SER A 1 199 ? 0.966 -11.771 -22.361 1.00 64.38 199 SER A N 1
ATOM 1638 C CA . SER A 1 199 ? -0.261 -11.405 -23.061 1.00 64.38 199 SER A CA 1
ATOM 1639 C C . SER A 1 199 ? 0.002 -10.692 -24.383 1.00 64.38 199 SER A C 1
ATOM 1641 O O . SER A 1 199 ? -0.707 -10.963 -25.341 1.00 64.38 199 SER A O 1
ATOM 1643 N N . GLY A 1 200 ? 1.037 -9.853 -24.470 1.00 57.12 200 GLY A N 1
ATOM 1644 C CA . GLY A 1 200 ? 1.472 -9.229 -25.725 1.00 57.12 200 GLY A CA 1
ATOM 1645 C C . GLY A 1 200 ? 1.896 -10.241 -26.795 1.00 57.12 200 GLY A C 1
ATOM 1646 O O . GLY A 1 200 ? 1.761 -9.961 -27.982 1.00 57.12 200 GLY A O 1
ATOM 1647 N N . ASN A 1 201 ? 2.333 -11.432 -26.374 1.00 55.50 201 ASN A N 1
ATOM 1648 C CA . ASN A 1 201 ? 2.666 -12.549 -27.261 1.00 55.50 201 ASN A CA 1
ATOM 1649 C C . ASN A 1 201 ? 1.439 -13.380 -27.689 1.00 55.50 201 ASN A C 1
ATOM 1651 O O . ASN A 1 201 ? 1.566 -14.238 -28.559 1.00 55.50 201 ASN A O 1
ATOM 1655 N N . ASN A 1 202 ? 0.255 -13.144 -27.109 1.00 51.75 202 ASN A N 1
ATOM 1656 C CA . ASN A 1 202 ? -0.993 -13.729 -27.595 1.00 51.75 202 ASN A CA 1
ATOM 1657 C C . ASN A 1 202 ? -1.541 -12.879 -28.746 1.00 51.75 202 ASN A C 1
ATOM 1659 O O . ASN A 1 202 ? -1.718 -11.670 -28.609 1.00 51.75 202 ASN A O 1
ATOM 1663 N N . SER A 1 203 ? -1.917 -13.522 -29.853 1.00 51.09 203 SER A N 1
ATOM 1664 C CA . SER A 1 203 ? -2.544 -12.875 -31.022 1.00 51.09 203 SER A CA 1
ATOM 1665 C C . SER A 1 203 ? -3.851 -12.128 -30.7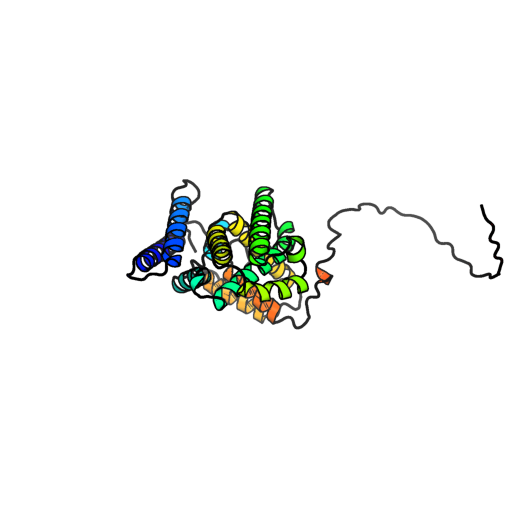04 1.00 51.09 203 SER A C 1
ATOM 1667 O O . SER A 1 203 ? -4.309 -11.320 -31.504 1.00 51.09 203 SER A O 1
ATOM 1669 N N . ALA A 1 204 ? -4.430 -12.354 -29.519 1.00 51.38 204 ALA A N 1
ATOM 1670 C CA . ALA A 1 204 ? -5.597 -11.654 -28.984 1.00 51.38 204 ALA A CA 1
ATOM 1671 C C . ALA A 1 204 ? -5.280 -10.313 -28.281 1.00 51.38 204 ALA A C 1
ATOM 1673 O O . ALA A 1 204 ? -6.192 -9.678 -27.745 1.00 51.38 204 ALA A O 1
ATOM 1674 N N . PHE A 1 205 ? -4.017 -9.867 -28.248 1.00 52.53 205 PHE A N 1
ATOM 1675 C CA . PHE A 1 205 ? -3.653 -8.537 -27.748 1.00 52.53 205 PHE A CA 1
ATOM 1676 C C . PHE A 1 205 ? -4.100 -7.467 -28.756 1.00 52.53 205 PHE A C 1
ATOM 1678 O O . PHE A 1 205 ? -3.368 -7.092 -29.672 1.00 52.53 205 PHE A O 1
ATOM 1685 N N . ASN A 1 206 ? -5.352 -7.035 -28.592 1.00 58.06 206 ASN A N 1
ATOM 1686 C CA . ASN A 1 206 ? -6.059 -6.078 -29.441 1.00 58.06 206 ASN A CA 1
ATOM 1687 C C . ASN A 1 206 ? -5.219 -4.804 -29.661 1.00 58.06 206 ASN A C 1
ATOM 1689 O O . ASN A 1 206 ? -4.669 -4.245 -28.710 1.00 58.06 206 ASN A O 1
ATOM 1693 N N . ASP A 1 207 ? -5.162 -4.312 -30.899 1.00 59.62 207 ASP A N 1
ATOM 1694 C CA . ASP A 1 207 ? -4.452 -3.089 -31.291 1.00 59.62 207 ASP A CA 1
ATOM 1695 C C . ASP A 1 207 ? -4.849 -1.853 -30.463 1.00 59.62 207 ASP A C 1
ATOM 1697 O O . ASP A 1 207 ? -4.024 -0.969 -30.243 1.00 59.62 207 ASP A O 1
ATOM 1701 N N . LEU A 1 208 ? -6.053 -1.837 -29.879 1.00 57.44 208 LEU A N 1
ATOM 1702 C CA . LEU A 1 208 ? -6.504 -0.835 -28.908 1.00 57.44 208 LEU A CA 1
ATOM 1703 C C . LEU A 1 208 ? -5.700 -0.840 -27.591 1.00 57.44 208 LEU A C 1
ATOM 1705 O O . LEU A 1 208 ? -5.536 0.196 -26.954 1.00 57.44 208 LEU A O 1
ATOM 1709 N N . GLN A 1 209 ? -5.227 -2.000 -27.130 1.00 59.81 209 GLN A N 1
ATOM 1710 C CA . GLN A 1 209 ? -4.363 -2.089 -25.945 1.00 59.81 209 GLN A CA 1
ATOM 1711 C C . GLN A 1 209 ? -2.939 -1.635 -26.273 1.00 59.81 209 GLN A C 1
ATOM 1713 O O . GLN A 1 209 ? -2.305 -0.980 -25.448 1.00 59.81 209 GLN A O 1
ATOM 1718 N N . LYS A 1 210 ? -2.457 -1.920 -27.490 1.00 61.81 210 LYS A N 1
ATOM 1719 C CA . LYS A 1 210 ? -1.163 -1.425 -27.980 1.00 61.81 210 LYS A CA 1
ATOM 1720 C C . LYS A 1 210 ? -1.178 0.093 -28.172 1.00 61.81 210 LYS A C 1
ATOM 1722 O O . LYS A 1 210 ? -0.235 0.753 -27.748 1.00 61.81 210 LYS A O 1
ATOM 1727 N N . SER A 1 211 ? -2.247 0.659 -28.735 1.00 62.19 211 SER A N 1
ATOM 1728 C CA . SER A 1 211 ? -2.382 2.112 -28.897 1.00 62.19 211 SER A CA 1
ATOM 1729 C C . SER A 1 211 ? -2.474 2.830 -27.550 1.00 62.19 211 SER A C 1
ATOM 1731 O O . SER A 1 211 ? -1.731 3.775 -27.315 1.00 62.19 211 SER A O 1
ATOM 1733 N N . ARG A 1 212 ? -3.258 2.312 -26.596 1.00 59.84 212 ARG A N 1
ATOM 1734 C CA . ARG A 1 212 ? -3.316 2.865 -25.229 1.00 59.84 212 ARG A CA 1
ATOM 1735 C C . ARG A 1 212 ? -1.994 2.750 -24.473 1.00 59.84 212 ARG A C 1
ATOM 1737 O O . ARG A 1 212 ? -1.662 3.631 -23.683 1.00 59.84 212 ARG A O 1
ATOM 1744 N N . LEU A 1 213 ? -1.237 1.676 -24.696 1.00 57.66 213 LEU A N 1
ATOM 1745 C CA . LEU A 1 213 ? 0.115 1.528 -24.158 1.00 57.66 213 LEU A CA 1
ATOM 1746 C C . LEU A 1 213 ? 1.046 2.614 -24.708 1.00 57.66 213 LEU A C 1
ATOM 1748 O O . LEU A 1 213 ? 1.818 3.188 -23.937 1.00 57.66 213 LEU A O 1
ATOM 1752 N N . LEU A 1 214 ? 0.961 2.915 -26.006 1.00 61.53 214 LEU A N 1
ATOM 1753 C CA . LEU A 1 214 ? 1.715 4.003 -26.627 1.00 61.53 214 LEU A CA 1
ATOM 1754 C C . LEU A 1 214 ? 1.291 5.360 -26.053 1.00 61.53 214 LEU A C 1
ATOM 1756 O O . LEU A 1 214 ? 2.163 6.123 -25.644 1.00 61.53 214 LEU A O 1
ATOM 1760 N N . ASP A 1 215 ? -0.011 5.613 -25.905 1.00 58.19 215 ASP A N 1
ATOM 1761 C CA . ASP A 1 215 ? -0.540 6.860 -25.334 1.00 58.19 215 ASP A CA 1
ATOM 1762 C C . ASP A 1 215 ? -0.084 7.067 -23.883 1.00 58.19 215 ASP A C 1
ATOM 1764 O O . ASP A 1 215 ? 0.380 8.143 -23.508 1.00 58.19 215 ASP A O 1
ATOM 1768 N N . LEU A 1 216 ? -0.156 6.026 -23.048 1.00 54.00 216 LEU A N 1
ATOM 1769 C CA . LEU A 1 216 ? 0.294 6.094 -21.658 1.00 54.00 216 LEU A CA 1
ATOM 1770 C C . LEU A 1 216 ? 1.812 6.257 -21.577 1.00 54.00 216 LEU A C 1
ATOM 1772 O O . LEU A 1 216 ? 2.304 7.109 -20.841 1.00 54.00 216 LEU A O 1
ATOM 1776 N N . THR A 1 217 ? 2.574 5.503 -22.364 1.00 53.69 217 THR A N 1
ATOM 1777 C CA . THR A 1 217 ? 4.033 5.659 -22.403 1.00 53.69 217 THR A CA 1
ATOM 1778 C C . THR A 1 217 ? 4.419 7.074 -22.842 1.00 53.69 217 THR A C 1
ATOM 1780 O O . THR A 1 217 ? 5.269 7.697 -22.208 1.00 53.69 217 THR A O 1
ATOM 1783 N N . PHE A 1 218 ? 3.729 7.635 -23.837 1.00 57.09 218 PHE A N 1
ATOM 1784 C CA . PHE A 1 218 ? 3.905 9.012 -24.293 1.00 57.09 218 PHE A CA 1
ATOM 1785 C C . PHE A 1 218 ? 3.581 10.038 -23.193 1.00 57.09 218 PHE A C 1
ATOM 1787 O O . PHE A 1 218 ? 4.391 10.931 -22.924 1.00 57.09 218 PHE A O 1
ATOM 1794 N N . MET A 1 219 ? 2.464 9.862 -22.477 1.00 49.94 219 MET A N 1
ATOM 1795 C CA . MET A 1 219 ? 2.044 10.731 -21.367 1.00 49.94 219 MET A CA 1
ATOM 1796 C C . MET A 1 219 ? 3.049 10.752 -20.207 1.00 49.94 219 MET A C 1
ATOM 1798 O O . MET A 1 219 ? 3.225 11.787 -19.562 1.00 49.94 219 MET A O 1
ATOM 1802 N N . PHE A 1 220 ? 3.738 9.635 -19.950 1.00 46.44 220 PHE A N 1
ATOM 1803 C CA . PHE A 1 220 ? 4.702 9.519 -18.852 1.00 46.44 220 PHE A CA 1
ATOM 1804 C C . PHE A 1 220 ? 6.159 9.805 -19.249 1.00 46.44 220 PHE A C 1
ATOM 1806 O O . PHE A 1 220 ? 6.953 10.174 -18.376 1.00 46.44 220 PHE A O 1
ATOM 1813 N N . HIS A 1 221 ? 6.522 9.679 -20.532 1.00 50.03 221 HIS A N 1
ATOM 1814 C CA . HIS A 1 221 ? 7.901 9.866 -20.994 1.00 50.03 221 HIS A CA 1
ATOM 1815 C C . HIS A 1 221 ? 8.178 11.168 -21.752 1.00 50.03 221 HIS A C 1
ATOM 1817 O O . HIS A 1 221 ? 9.354 11.507 -21.835 1.00 50.03 221 HIS A O 1
ATOM 1823 N N . LYS A 1 222 ? 7.169 11.911 -22.250 1.00 48.06 222 LYS A N 1
ATOM 1824 C CA . LYS A 1 222 ? 7.247 13.213 -22.976 1.00 48.06 222 LYS A CA 1
ATOM 1825 C C . LYS A 1 222 ? 8.326 13.380 -24.071 1.00 48.06 222 LYS A C 1
ATOM 1827 O O . LYS A 1 222 ? 8.378 14.422 -24.712 1.00 48.06 222 LYS A O 1
ATOM 1832 N N . THR A 1 223 ? 9.147 12.372 -24.327 1.00 42.16 223 THR A N 1
ATOM 1833 C CA . THR A 1 223 ? 10.298 12.389 -25.230 1.00 42.16 223 THR A CA 1
ATOM 1834 C C . THR A 1 223 ? 10.627 10.951 -25.604 1.00 42.16 223 THR A C 1
ATOM 1836 O O . THR A 1 223 ? 11.396 10.288 -24.919 1.00 42.16 223 THR A O 1
ATOM 1839 N N . GLN A 1 224 ? 9.955 10.468 -26.645 1.00 39.16 224 GLN A N 1
ATOM 1840 C CA . GLN A 1 224 ? 10.484 9.700 -27.778 1.00 39.16 224 GLN A CA 1
ATOM 1841 C C . GLN A 1 224 ? 9.357 8.871 -28.388 1.00 39.16 224 GLN A C 1
ATOM 1843 O O . GLN A 1 224 ? 8.694 8.083 -27.720 1.00 39.16 224 GLN A O 1
ATOM 1848 N N . VAL A 1 225 ? 9.168 9.080 -29.687 1.00 39.81 225 VAL A N 1
ATOM 1849 C CA . VAL A 1 225 ? 8.439 8.181 -30.573 1.00 39.81 225 VAL A CA 1
ATOM 1850 C C . VAL A 1 225 ? 9.290 6.920 -30.685 1.00 39.81 225 VAL A C 1
ATOM 1852 O O . VAL A 1 225 ? 10.326 6.935 -31.344 1.00 39.81 225 VAL A O 1
ATOM 1855 N N . SER A 1 226 ? 8.910 5.844 -30.006 1.00 36.03 226 SER A N 1
ATOM 1856 C CA . SER A 1 226 ? 9.498 4.534 -30.267 1.00 36.03 226 SER A CA 1
ATOM 1857 C C . SER A 1 226 ? 8.446 3.435 -30.195 1.00 36.03 226 SER A C 1
ATOM 1859 O O . SER A 1 226 ? 7.552 3.423 -29.348 1.00 36.03 226 SER A O 1
ATOM 1861 N N . SER A 1 227 ? 8.555 2.542 -31.177 1.00 40.91 227 SER A N 1
ATOM 1862 C CA . SER A 1 227 ? 7.884 1.251 -31.297 1.00 40.91 227 SER A CA 1
ATOM 1863 C C . SER A 1 227 ? 7.742 0.548 -29.951 1.00 40.91 227 SER A C 1
ATOM 1865 O O . SER A 1 227 ? 8.718 0.524 -29.205 1.00 40.91 227 SER A O 1
ATOM 1867 N N . LEU A 1 228 ? 6.556 -0.029 -29.696 1.00 44.22 228 LEU A N 1
ATOM 1868 C CA . LEU A 1 228 ? 6.186 -0.897 -28.564 1.00 44.22 228 LEU A CA 1
ATOM 1869 C C . LEU A 1 228 ? 7.243 -0.915 -27.445 1.00 44.22 228 LEU A C 1
ATOM 1871 O O . LEU A 1 228 ? 8.003 -1.870 -27.305 1.00 44.22 228 LEU A O 1
ATOM 1875 N N . VAL A 1 229 ? 7.339 0.205 -26.724 1.00 47.78 229 VAL A N 1
ATOM 1876 C CA . VAL A 1 229 ? 8.385 0.456 -25.731 1.00 47.78 229 VAL A CA 1
ATOM 1877 C C . VAL A 1 229 ? 8.468 -0.730 -24.781 1.00 47.78 229 VAL A C 1
ATOM 1879 O O . VAL A 1 229 ? 7.478 -1.082 -24.137 1.00 47.78 229 VAL A O 1
ATOM 1882 N N . GLU A 1 230 ? 9.642 -1.359 -24.706 1.00 57.31 230 GLU A N 1
ATOM 1883 C CA . GLU A 1 230 ? 9.912 -2.423 -23.746 1.00 57.31 230 GLU A CA 1
ATOM 1884 C C . GLU A 1 230 ? 9.546 -1.929 -22.344 1.00 57.31 230 GLU A C 1
ATOM 1886 O O . GLU A 1 230 ? 10.240 -1.092 -21.763 1.00 57.31 230 GLU A O 1
ATOM 1891 N N . LEU A 1 231 ? 8.443 -2.437 -21.792 1.00 63.25 231 LEU A N 1
ATOM 1892 C CA . LEU A 1 231 ? 8.071 -2.159 -20.414 1.00 63.25 231 LEU A CA 1
ATOM 1893 C C . LEU A 1 231 ? 9.177 -2.698 -19.499 1.00 63.25 231 LEU A C 1
ATOM 1895 O O . LEU A 1 231 ? 9.430 -3.910 -19.424 1.00 63.25 231 LEU A O 1
ATOM 1899 N N . LYS A 1 232 ? 9.848 -1.773 -18.814 1.00 76.38 232 LYS A N 1
ATOM 1900 C CA . LYS A 1 232 ? 10.947 -2.051 -17.889 1.00 76.38 232 LYS A CA 1
ATOM 1901 C C . LYS A 1 232 ? 10.431 -2.028 -16.457 1.00 76.38 232 LYS A C 1
ATOM 1903 O O . LYS A 1 232 ? 9.394 -1.453 -16.140 1.00 76.38 232 LYS A O 1
ATOM 1908 N N . GLU A 1 233 ? 11.195 -2.640 -15.558 1.00 77.62 233 GLU A N 1
ATOM 1909 C CA . GLU A 1 233 ? 10.862 -2.687 -14.127 1.00 77.62 233 GLU A CA 1
ATOM 1910 C C . GLU A 1 233 ? 10.746 -1.284 -13.498 1.00 77.62 233 GLU A C 1
ATOM 1912 O O . GLU A 1 233 ? 10.076 -1.114 -12.483 1.00 77.62 233 GLU A O 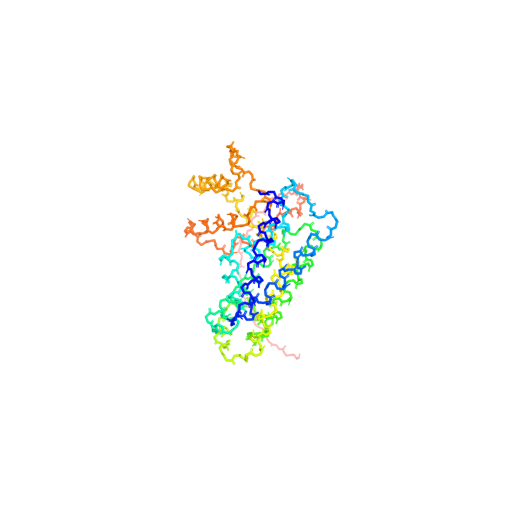1
ATOM 1917 N N . ASN A 1 234 ? 11.364 -0.276 -14.122 1.00 80.44 234 ASN A N 1
ATOM 1918 C CA . ASN A 1 234 ? 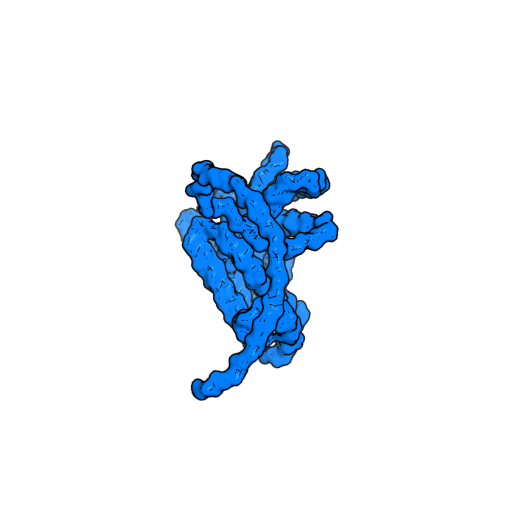11.349 1.119 -13.697 1.00 80.44 234 ASN A CA 1
ATOM 1919 C C . ASN A 1 234 ? 10.302 2.004 -14.414 1.00 80.44 234 ASN A C 1
ATOM 1921 O O . ASN A 1 234 ? 10.381 3.231 -14.332 1.00 80.44 234 ASN A O 1
ATOM 1925 N N . THR A 1 235 ? 9.322 1.421 -15.107 1.00 81.06 235 THR A N 1
ATOM 1926 C CA . THR A 1 235 ? 8.115 2.149 -15.536 1.00 81.06 235 THR A CA 1
ATOM 1927 C C . THR A 1 235 ? 7.244 2.494 -14.312 1.00 81.06 235 THR A C 1
ATOM 1929 O O . THR A 1 235 ? 7.264 1.770 -13.317 1.00 81.06 235 THR A O 1
ATOM 1932 N N . ASP A 1 236 ? 6.479 3.598 -14.345 1.00 81.62 236 ASP A N 1
ATOM 1933 C CA . ASP A 1 236 ? 5.565 3.971 -13.244 1.00 81.62 236 ASP A CA 1
ATOM 1934 C C . ASP A 1 236 ? 4.558 2.836 -12.975 1.00 81.62 236 ASP A C 1
ATOM 1936 O O . ASP A 1 236 ? 3.819 2.414 -13.866 1.00 81.62 236 ASP A O 1
ATOM 1940 N N . PHE A 1 237 ? 4.508 2.359 -11.728 1.00 87.81 237 PHE A N 1
ATOM 1941 C CA . PHE A 1 237 ? 3.674 1.225 -11.320 1.00 87.81 237 PHE A CA 1
ATOM 1942 C C . PHE A 1 237 ? 2.180 1.467 -11.581 1.00 87.81 237 PHE A C 1
ATOM 1944 O O . PHE A 1 237 ? 1.455 0.510 -11.841 1.00 87.81 237 PHE A O 1
ATOM 1951 N N . ARG A 1 238 ? 1.701 2.724 -11.576 1.00 85.44 238 ARG A N 1
ATOM 1952 C CA . ARG A 1 238 ? 0.305 3.035 -11.950 1.00 85.44 238 ARG A CA 1
ATOM 1953 C C . ARG A 1 238 ? -0.006 2.664 -13.385 1.00 85.44 238 ARG A C 1
ATOM 1955 O O . ARG A 1 238 ? -1.100 2.182 -13.654 1.00 85.44 238 ARG A O 1
ATOM 1962 N N . VAL A 1 239 ? 0.934 2.922 -14.291 1.00 80.62 239 VAL A N 1
ATOM 1963 C CA . VAL A 1 239 ? 0.773 2.612 -15.714 1.00 80.62 239 VAL A CA 1
ATOM 1964 C C . VAL A 1 239 ? 0.629 1.108 -15.867 1.00 80.62 239 VAL A C 1
ATOM 1966 O O . VAL A 1 239 ? -0.331 0.636 -16.469 1.00 80.62 239 VAL A O 1
ATOM 1969 N N . ILE A 1 240 ? 1.534 0.360 -15.234 1.00 81.69 240 ILE A N 1
ATOM 1970 C CA . ILE A 1 240 ? 1.528 -1.101 -15.254 1.00 81.69 240 ILE A CA 1
ATOM 1971 C C . ILE A 1 240 ? 0.228 -1.663 -14.661 1.00 81.69 240 ILE A C 1
ATOM 1973 O O . ILE A 1 240 ? -0.432 -2.487 -15.292 1.00 81.69 240 ILE A O 1
ATOM 1977 N N . GLU A 1 241 ? -0.182 -1.199 -13.478 1.00 85.94 241 GLU A N 1
ATOM 1978 C CA . GLU A 1 241 ? -1.409 -1.665 -12.824 1.00 85.94 241 GLU A CA 1
ATOM 1979 C C . GLU A 1 241 ? -2.666 -1.339 -13.646 1.00 85.94 241 GLU A C 1
ATOM 1981 O O . GLU A 1 241 ? -3.560 -2.178 -13.759 1.00 85.94 241 GLU A O 1
ATOM 1986 N N . HIS A 1 242 ? -2.742 -0.141 -14.234 1.00 82.94 242 HIS A N 1
ATOM 1987 C CA . HIS A 1 242 ? -3.863 0.259 -15.083 1.00 82.94 242 HIS A CA 1
ATOM 1988 C C . HIS A 1 242 ? -3.988 -0.653 -16.308 1.00 82.94 242 HIS A C 1
ATOM 1990 O O . HIS A 1 242 ? -5.077 -1.143 -16.601 1.00 82.94 242 HIS A O 1
ATOM 1996 N N . LEU A 1 243 ? -2.872 -0.944 -16.980 1.00 76.50 243 LEU A N 1
ATOM 1997 C CA . LEU A 1 243 ? -2.843 -1.831 -18.143 1.00 76.50 243 LEU A CA 1
ATOM 1998 C C . LEU A 1 243 ? -3.292 -3.254 -17.798 1.00 76.50 243 LEU A C 1
ATOM 2000 O O . LEU A 1 243 ? -4.104 -3.831 -18.519 1.00 76.50 243 LEU A O 1
ATOM 2004 N N . VAL A 1 244 ? -2.823 -3.808 -16.675 1.00 80.25 244 VAL A N 1
ATOM 2005 C CA . VAL A 1 244 ? -3.266 -5.136 -16.220 1.00 80.25 244 VAL A CA 1
ATOM 2006 C C . VAL A 1 244 ? -4.771 -5.150 -15.945 1.00 80.25 244 VAL A C 1
ATOM 2008 O O . VAL A 1 244 ? -5.456 -6.089 -16.348 1.00 80.25 244 VAL A O 1
ATOM 2011 N N . LYS A 1 245 ? -5.313 -4.104 -15.307 1.00 83.19 245 LYS A N 1
ATOM 2012 C CA . LYS A 1 245 ? -6.757 -3.996 -15.041 1.00 83.19 245 LYS A CA 1
ATOM 2013 C C . LYS A 1 245 ? -7.580 -3.905 -16.323 1.00 83.19 245 LYS A C 1
ATOM 2015 O O . LYS A 1 245 ? -8.591 -4.593 -16.429 1.00 83.19 245 LYS A O 1
ATOM 2020 N N . GLU A 1 246 ? -7.143 -3.110 -17.299 1.00 75.31 246 GLU A N 1
ATOM 2021 C CA . GLU A 1 246 ? -7.804 -3.040 -18.609 1.00 75.31 246 GLU A CA 1
ATOM 2022 C C . GLU A 1 246 ? -7.760 -4.365 -19.370 1.00 75.31 246 GLU A C 1
ATOM 2024 O O . GLU A 1 246 ? -8.665 -4.670 -20.147 1.00 75.31 246 GLU A O 1
ATOM 2029 N N . GLN A 1 247 ? -6.698 -5.146 -19.187 1.00 71.25 247 GLN A N 1
ATOM 2030 C CA . GLN A 1 247 ? -6.603 -6.457 -19.801 1.00 71.25 247 GLN A CA 1
ATOM 2031 C C . GLN A 1 247 ? -7.614 -7.433 -19.189 1.00 71.25 247 GLN A C 1
ATOM 2033 O O . GLN A 1 247 ? -8.310 -8.130 -19.924 1.00 71.25 247 GLN A O 1
ATOM 2038 N N . ILE A 1 248 ? -7.721 -7.451 -17.857 1.00 68.31 248 ILE A N 1
ATOM 2039 C CA . ILE A 1 248 ? -8.662 -8.313 -17.128 1.00 68.31 248 ILE A CA 1
ATOM 2040 C C . ILE A 1 248 ? -10.112 -7.959 -17.474 1.00 68.31 248 ILE A C 1
ATOM 2042 O O . ILE A 1 248 ? -10.919 -8.856 -17.694 1.00 68.31 248 ILE A O 1
ATOM 2046 N N . SER A 1 249 ? -10.452 -6.669 -17.567 1.00 64.56 249 SER A N 1
ATOM 2047 C CA . SER A 1 249 ? -11.828 -6.239 -17.854 1.00 64.56 249 SER A CA 1
ATOM 2048 C C . SER A 1 249 ? -12.292 -6.530 -19.284 1.00 64.56 249 SER A C 1
ATOM 2050 O O . SER A 1 249 ? -13.490 -6.479 -19.551 1.00 64.56 249 SER A O 1
ATOM 2052 N N . LYS A 1 250 ? -11.368 -6.838 -20.205 1.00 61.66 250 LYS A N 1
ATOM 2053 C CA . LYS A 1 250 ? -11.659 -7.080 -21.627 1.00 61.66 250 LYS A CA 1
ATOM 2054 C C . LYS A 1 250 ? -11.519 -8.538 -22.064 1.00 61.66 250 LYS A C 1
ATOM 2056 O O . LYS A 1 250 ? -11.843 -8.831 -23.210 1.00 61.66 250 LYS A O 1
ATOM 2061 N N . SER A 1 251 ? -11.066 -9.456 -21.205 1.00 52.50 251 SER A N 1
ATOM 2062 C CA . SER A 1 251 ? -11.095 -10.897 -21.493 1.00 52.50 251 SER A CA 1
ATOM 2063 C C . SER A 1 251 ? -12.425 -11.503 -21.008 1.00 52.50 251 SER A C 1
ATOM 2065 O O . SER A 1 251 ? -12.583 -11.668 -19.800 1.00 52.50 251 SER A O 1
ATOM 2067 N N . PRO A 1 252 ? -13.381 -11.876 -21.888 1.00 39.00 252 PRO A N 1
ATOM 2068 C CA . PRO A 1 252 ? -14.676 -12.427 -21.464 1.00 39.00 252 PRO A CA 1
ATOM 2069 C C . PRO A 1 252 ? -14.578 -13.883 -20.990 1.00 39.00 252 PRO A C 1
ATO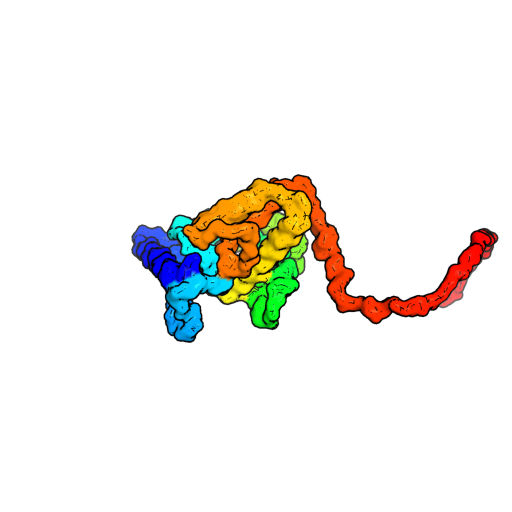M 2071 O O . PRO A 1 252 ? -15.535 -14.433 -20.454 1.00 39.00 252 PRO A O 1
ATOM 2074 N N . LYS A 1 253 ? -13.431 -14.540 -21.187 1.00 38.66 253 LYS A N 1
ATOM 2075 C CA . LYS A 1 253 ? -13.174 -15.855 -20.608 1.00 38.66 253 LYS A CA 1
ATOM 2076 C C . LYS A 1 253 ? -12.618 -15.658 -19.208 1.00 38.66 253 LYS A C 1
ATOM 2078 O O . LYS A 1 253 ? -11.528 -15.104 -19.065 1.00 38.66 253 LYS A O 1
ATOM 2083 N N . LYS A 1 254 ? -13.357 -16.151 -18.204 1.00 39.09 254 LYS A N 1
ATOM 2084 C CA . LYS A 1 254 ? -12.803 -16.575 -16.912 1.00 39.09 254 LYS A CA 1
ATOM 2085 C C . LYS A 1 254 ? -11.424 -17.175 -17.193 1.00 39.09 254 LYS A C 1
ATOM 2087 O O . LYS A 1 254 ? -11.336 -18.220 -17.832 1.00 39.09 254 LYS A O 1
ATOM 2092 N N . LEU A 1 255 ? -10.363 -16.491 -16.772 1.00 35.91 255 LEU A N 1
ATOM 2093 C CA . LEU A 1 255 ? -9.078 -17.141 -16.567 1.00 35.91 255 LEU A CA 1
ATOM 2094 C C . LEU A 1 255 ? -9.344 -18.114 -15.425 1.00 35.91 255 LEU A C 1
ATOM 2096 O O . LEU A 1 255 ? -9.351 -17.712 -14.264 1.00 35.91 255 LEU A O 1
ATOM 2100 N N . SER A 1 256 ? -9.734 -19.342 -15.773 1.00 31.70 256 SER A N 1
ATOM 2101 C CA . SER A 1 256 ? -9.867 -20.402 -14.796 1.00 31.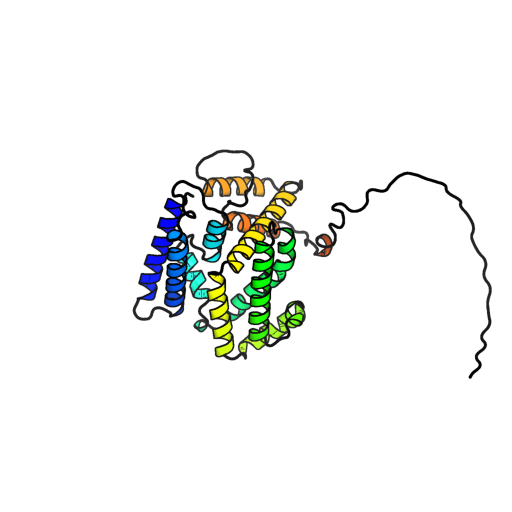70 256 SER A CA 1
ATOM 2102 C C . SER A 1 256 ? -8.510 -20.549 -14.122 1.00 31.70 256 SER A C 1
ATOM 2104 O O . SER A 1 256 ? -7.455 -20.589 -14.762 1.00 31.70 256 SER A O 1
ATOM 2106 N N . VAL A 1 257 ? -8.573 -20.588 -12.800 1.00 38.62 257 VAL A N 1
ATOM 2107 C CA . VAL A 1 257 ? -7.468 -20.780 -11.858 1.00 38.62 257 VAL A CA 1
ATOM 2108 C C . VAL A 1 257 ? -6.667 -22.065 -12.166 1.00 38.62 257 VAL A C 1
ATOM 2110 O O . VAL A 1 257 ? -5.551 -22.239 -11.698 1.00 38.62 257 VAL A O 1
ATOM 2113 N N . GLU A 1 258 ? -7.157 -22.924 -13.061 1.00 32.00 258 GLU A N 1
ATOM 2114 C CA . GLU A 1 258 ? -6.490 -24.144 -13.528 1.00 32.00 258 GLU A CA 1
ATOM 2115 C C . GLU A 1 258 ? -5.256 -23.928 -14.411 1.00 32.00 258 GLU A C 1
ATOM 2117 O O . GLU A 1 258 ? -4.455 -24.845 -14.542 1.00 32.00 258 GLU A O 1
ATOM 2122 N N . SER A 1 259 ? -5.036 -22.739 -14.985 1.00 34.94 259 SER A N 1
ATOM 2123 C CA . SER A 1 259 ? -3.792 -22.483 -15.742 1.00 34.94 259 SER A CA 1
ATOM 2124 C C . SER A 1 259 ? -2.593 -22.123 -14.849 1.00 34.94 259 SER A C 1
ATOM 2126 O O . SER A 1 259 ? -1.477 -22.009 -15.351 1.00 34.94 259 SER A O 1
ATOM 2128 N N . GLU A 1 260 ? -2.819 -21.886 -13.549 1.00 41.31 260 GLU A N 1
ATOM 2129 C CA . GLU A 1 260 ? -1.774 -21.548 -12.564 1.00 41.31 260 GLU A CA 1
ATOM 2130 C C . GLU A 1 260 ? -1.197 -22.783 -11.859 1.00 41.31 260 GLU A C 1
ATOM 2132 O O . GLU A 1 260 ? -0.197 -22.687 -11.146 1.00 41.31 260 GLU A O 1
ATOM 2137 N N . LEU A 1 261 ? -1.768 -23.961 -12.111 1.00 38.38 261 LEU A N 1
ATOM 2138 C CA . LEU A 1 261 ? -1.175 -25.223 -11.715 1.00 38.38 261 LEU A CA 1
ATOM 2139 C C . LEU A 1 261 ? -0.268 -25.693 -12.853 1.00 38.38 261 LEU A C 1
ATOM 2141 O O . LEU A 1 261 ? -0.724 -26.020 -13.942 1.00 38.38 261 LEU A O 1
ATOM 2145 N N . ILE A 1 262 ? 1.026 -25.797 -12.553 1.00 39.94 262 ILE A N 1
ATOM 2146 C CA . ILE A 1 262 ? 1.941 -26.694 -13.259 1.00 39.94 262 ILE A CA 1
ATOM 2147 C C . ILE A 1 262 ? 2.499 -26.119 -14.578 1.00 39.94 262 ILE A C 1
ATOM 2149 O O . ILE A 1 262 ? 2.355 -26.670 -15.664 1.00 39.94 262 ILE A O 1
ATOM 2153 N N . GLU A 1 263 ? 3.357 -25.106 -14.450 1.00 33.53 263 GLU A N 1
ATOM 2154 C CA . GLU A 1 263 ? 4.596 -25.076 -15.243 1.00 33.53 263 GLU A CA 1
ATOM 2155 C C . GLU A 1 263 ? 5.625 -26.037 -14.588 1.00 33.53 263 GLU A C 1
ATOM 2157 O O . GLU A 1 263 ? 6.787 -25.692 -14.392 1.00 33.53 263 GLU A O 1
ATOM 2162 N N . ASN A 1 264 ? 5.222 -27.279 -14.241 1.00 41.28 264 ASN A N 1
ATOM 2163 C CA . ASN A 1 264 ? 6.186 -28.378 -14.069 1.00 41.28 264 ASN A CA 1
ATOM 2164 C C . ASN A 1 264 ? 6.701 -28.708 -15.466 1.00 41.28 264 ASN A C 1
ATOM 2166 O O . ASN A 1 264 ? 6.218 -29.642 -16.104 1.00 41.28 264 ASN A O 1
ATOM 2170 N N . ARG A 1 265 ? 7.629 -27.902 -15.978 1.00 38.06 265 ARG A N 1
ATOM 2171 C CA . ARG A 1 265 ? 8.494 -28.277 -17.105 1.00 38.06 265 ARG A CA 1
ATOM 2172 C C . ARG A 1 265 ? 9.672 -27.336 -17.330 1.00 38.06 265 ARG A C 1
ATOM 2174 O O . ARG A 1 265 ? 10.278 -27.386 -18.396 1.00 38.06 265 ARG A O 1
ATOM 2181 N N . ILE A 1 266 ? 10.063 -26.545 -16.330 1.00 37.25 266 ILE A N 1
ATOM 2182 C CA . ILE A 1 266 ? 11.441 -26.053 -16.298 1.00 37.25 266 ILE A CA 1
ATOM 2183 C C . ILE A 1 266 ? 12.313 -27.209 -15.794 1.00 37.25 266 ILE A C 1
ATOM 2185 O O . ILE A 1 266 ? 12.327 -27.537 -14.615 1.00 37.25 266 ILE A O 1
ATOM 2189 N N . GLU A 1 267 ? 12.971 -27.858 -16.754 1.00 34.44 267 GLU A N 1
ATOM 2190 C CA . GLU A 1 267 ? 14.284 -28.494 -16.598 1.00 34.44 267 GLU A CA 1
ATOM 2191 C C . GLU A 1 267 ? 14.411 -29.584 -15.524 1.00 34.44 267 GLU A C 1
ATOM 2193 O O . GLU A 1 267 ? 15.051 -29.420 -14.490 1.00 34.44 267 GLU A O 1
ATOM 2198 N N . GLY A 1 268 ? 13.893 -30.773 -15.833 1.00 32.44 268 GLY A N 1
ATOM 2199 C CA . GLY A 1 268 ? 14.128 -31.954 -15.006 1.00 32.44 268 GLY A CA 1
ATOM 2200 C C . GLY A 1 268 ? 13.780 -33.266 -15.696 1.00 32.44 268 GLY A C 1
ATOM 2201 O O . GLY A 1 268 ? 12.903 -33.973 -15.219 1.00 32.44 268 GLY A O 1
ATOM 2202 N N . SER A 1 269 ? 14.397 -33.575 -16.845 1.00 27.36 269 SER A N 1
ATOM 2203 C CA . SER A 1 269 ? 14.626 -34.957 -17.336 1.00 27.36 269 SER A CA 1
ATOM 2204 C C . SER A 1 269 ? 15.267 -34.955 -18.730 1.00 27.36 269 SER A C 1
ATOM 2206 O O . SER A 1 269 ? 14.635 -35.175 -19.761 1.00 27.36 269 SER A O 1
ATOM 2208 N N . LYS A 1 270 ? 16.589 -34.753 -18.770 1.00 35.31 270 LYS A N 1
ATOM 2209 C CA . LYS A 1 270 ? 17.411 -35.308 -19.851 1.00 35.31 270 LYS A CA 1
ATOM 2210 C C . LYS A 1 270 ? 17.450 -36.826 -19.676 1.00 35.31 270 LYS A C 1
ATOM 2212 O O . LYS A 1 270 ? 18.324 -37.320 -18.973 1.00 35.31 270 LYS A O 1
ATOM 2217 N N . THR A 1 271 ? 16.544 -37.571 -20.304 1.00 30.47 271 THR A N 1
ATOM 2218 C CA . THR A 1 271 ? 16.822 -38.963 -20.705 1.00 30.47 271 THR A CA 1
ATOM 2219 C C . THR A 1 271 ? 15.804 -39.444 -21.735 1.00 30.47 271 THR A C 1
ATOM 2221 O O . THR A 1 271 ? 14.710 -39.880 -21.405 1.00 30.47 271 THR A O 1
ATOM 2224 N N . GLN A 1 272 ? 16.188 -39.408 -23.009 1.00 27.70 272 GLN A N 1
ATOM 2225 C CA . GLN A 1 272 ? 15.671 -40.342 -24.005 1.00 27.70 272 GLN A CA 1
ATOM 2226 C C . GLN A 1 272 ? 16.833 -40.805 -24.885 1.00 27.70 272 GLN A C 1
ATOM 2228 O O . GLN A 1 272 ? 17.296 -40.093 -25.774 1.00 27.70 272 GLN A O 1
ATOM 2233 N N . LYS A 1 273 ? 17.279 -42.041 -24.652 1.00 26.48 273 LYS A N 1
ATOM 2234 C CA . LYS A 1 273 ? 17.803 -42.909 -25.706 1.00 26.48 273 LYS A CA 1
ATOM 2235 C C . LYS A 1 273 ? 17.015 -44.220 -25.654 1.00 26.48 273 LYS A C 1
ATOM 2237 O O . LYS A 1 273 ? 17.131 -44.965 -24.692 1.00 26.48 273 LYS A O 1
ATOM 2242 N N . LYS A 1 274 ? 16.182 -44.392 -26.691 1.00 26.22 274 LYS A N 1
ATOM 2243 C CA . LYS A 1 274 ? 15.777 -45.621 -27.409 1.00 26.22 274 LYS A CA 1
ATOM 2244 C C . LYS A 1 274 ? 16.098 -46.941 -26.696 1.00 26.22 274 LYS A C 1
ATOM 2246 O O . LYS A 1 274 ? 17.261 -47.246 -26.477 1.00 26.22 274 LYS A O 1
ATOM 2251 N N . SER A 1 275 ? 15.134 -47.817 -26.430 1.00 24.14 275 SER A N 1
ATOM 2252 C CA . SER A 1 275 ? 14.495 -48.783 -27.360 1.00 24.14 275 SER A CA 1
ATOM 2253 C C . SER A 1 275 ? 13.926 -49.909 -26.451 1.00 24.14 275 SER A C 1
ATOM 2255 O O . SER A 1 275 ? 14.386 -50.007 -25.322 1.00 24.14 275 SER A O 1
ATOM 2257 N N . PHE A 1 276 ? 12.920 -50.742 -26.729 1.00 24.42 276 PHE A N 1
ATOM 2258 C CA . PHE A 1 276 ? 12.570 -51.529 -27.908 1.00 24.42 276 PHE A CA 1
ATOM 2259 C C . PHE A 1 276 ? 11.164 -52.154 -27.668 1.00 24.42 276 PHE A C 1
ATOM 2261 O O . PHE A 1 276 ? 10.848 -52.549 -26.553 1.00 24.42 276 PHE A O 1
ATOM 2268 N N . THR A 1 277 ? 10.391 -52.267 -28.754 1.00 25.62 277 THR A N 1
ATOM 2269 C CA . THR A 1 277 ? 9.393 -53.306 -29.119 1.00 25.62 277 THR A CA 1
ATOM 2270 C C . THR A 1 277 ? 8.081 -53.598 -28.365 1.00 25.62 277 THR A C 1
ATOM 2272 O O . THR A 1 277 ? 7.982 -53.740 -27.155 1.00 25.62 277 THR A O 1
ATOM 2275 N N . LYS A 1 278 ? 7.087 -53.753 -29.250 1.00 28.66 278 LYS A N 1
ATOM 2276 C CA . LYS A 1 278 ? 5.663 -54.101 -29.205 1.00 28.66 278 LYS A CA 1
ATOM 2277 C C . LYS A 1 278 ? 5.445 -55.622 -29.046 1.00 28.66 278 LYS A C 1
ATOM 2279 O O . LYS A 1 278 ? 6.229 -56.378 -29.611 1.00 28.66 278 LYS A O 1
ATOM 2284 N N . SER A 1 279 ? 4.350 -56.029 -28.395 1.00 28.98 279 SER A N 1
ATOM 2285 C CA . SER A 1 279 ? 3.672 -57.350 -28.465 1.00 28.98 279 SER A CA 1
ATOM 2286 C C . SER A 1 279 ? 2.425 -57.252 -27.562 1.00 28.98 279 SER A C 1
ATOM 2288 O O . SER A 1 279 ? 2.583 -57.195 -26.351 1.00 28.98 279 SER A O 1
ATOM 2290 N N . GLU A 1 280 ? 1.242 -56.824 -28.009 1.00 27.81 280 GLU A N 1
ATOM 2291 C CA . GLU A 1 280 ? 0.156 -57.564 -28.692 1.00 27.81 280 GLU A CA 1
ATOM 2292 C C . GLU A 1 280 ? -0.365 -58.852 -28.002 1.00 27.81 280 GLU A C 1
ATOM 2294 O O . GLU A 1 280 ? 0.396 -59.793 -27.807 1.00 27.81 280 GLU A O 1
ATOM 2299 N N . GLN A 1 281 ? -1.694 -58.842 -27.751 1.00 28.55 281 GLN A N 1
ATOM 2300 C CA . GLN A 1 281 ? -2.658 -59.942 -27.483 1.00 28.55 281 GLN A CA 1
ATOM 2301 C C . GLN A 1 281 ? -2.580 -60.617 -26.084 1.00 28.55 281 GLN A C 1
ATOM 2303 O O . GLN A 1 281 ? -1.503 -60.792 -25.540 1.00 28.55 281 GLN A O 1
ATOM 2308 N N . THR A 1 282 ? -3.660 -60.990 -25.373 1.00 27.36 282 THR A N 1
ATOM 2309 C CA . THR A 1 282 ? -5.002 -61.462 -25.782 1.00 27.36 282 THR A CA 1
ATOM 2310 C C . THR A 1 282 ? -6.008 -61.365 -24.612 1.00 27.36 282 THR A C 1
ATOM 2312 O O . THR A 1 282 ? -5.620 -61.319 -23.447 1.00 27.36 282 THR A O 1
ATOM 2315 N N . GLU A 1 283 ? -7.295 -61.346 -24.957 1.00 28.66 283 GLU A N 1
ATOM 2316 C CA . GLU A 1 283 ? -8.503 -61.348 -24.120 1.00 28.66 283 GLU A CA 1
ATOM 2317 C C . GLU A 1 283 ? -8.804 -62.653 -23.339 1.00 28.66 283 GLU A C 1
ATOM 2319 O O . GLU A 1 283 ? -8.404 -63.736 -23.750 1.00 28.66 283 GLU A O 1
ATOM 2324 N N . GLN A 1 284 ? -9.655 -62.484 -22.308 1.00 28.05 284 GLN A N 1
ATOM 2325 C CA . GLN A 1 284 ? -10.693 -63.390 -21.762 1.00 28.05 284 GLN A CA 1
ATOM 2326 C C . GLN A 1 284 ? -10.311 -64.695 -21.028 1.00 28.05 284 GLN A C 1
ATOM 2328 O O . GLN A 1 284 ? -9.773 -65.626 -21.608 1.00 28.05 284 GLN A O 1
ATOM 2333 N N . SER A 1 285 ? -10.785 -64.826 -19.776 1.00 26.62 285 SER A N 1
ATOM 2334 C CA . SER A 1 285 ? -11.756 -65.869 -19.372 1.00 26.62 285 SER A CA 1
ATOM 2335 C C . SER A 1 285 ? -12.183 -65.717 -17.901 1.00 26.62 285 SER A C 1
ATOM 2337 O O . SER A 1 285 ? -11.396 -65.360 -17.030 1.00 26.62 285 SER A O 1
ATOM 2339 N N . VAL A 1 286 ? -13.461 -65.998 -17.673 1.00 28.44 286 VAL A N 1
ATOM 2340 C CA . VAL A 1 286 ? -14.265 -65.972 -16.441 1.00 28.44 286 VAL A CA 1
ATOM 2341 C C . VAL A 1 286 ? -14.082 -67.280 -15.646 1.00 28.44 286 VAL A C 1
ATOM 2343 O O . VAL A 1 286 ? -13.876 -68.305 -16.283 1.00 28.44 286 VAL A O 1
ATOM 2346 N N . GLU A 1 287 ? -14.177 -67.260 -14.302 1.00 27.42 287 GLU A N 1
ATOM 2347 C CA . GLU A 1 287 ? -15.080 -68.120 -13.484 1.00 27.42 287 GLU A CA 1
ATOM 2348 C C . GLU A 1 287 ? -14.835 -68.068 -11.949 1.00 27.42 287 GLU A C 1
ATOM 2350 O O . GLU A 1 287 ? -13.791 -68.438 -11.430 1.00 27.42 287 GLU A O 1
ATOM 2355 N N . THR A 1 288 ? -15.871 -67.579 -11.252 1.00 26.83 288 THR A N 1
ATOM 2356 C CA . THR A 1 288 ? -16.558 -68.058 -10.022 1.00 26.83 288 THR A CA 1
ATOM 2357 C C . THR A 1 288 ? -15.880 -68.775 -8.832 1.00 26.83 288 THR A C 1
ATOM 2359 O O . THR A 1 288 ? -15.377 -69.878 -8.974 1.00 26.83 288 THR A O 1
ATOM 2362 N N . LYS A 1 289 ? -16.245 -68.250 -7.632 1.00 28.34 289 LYS A N 1
ATOM 2363 C CA . LYS A 1 289 ? -16.546 -68.900 -6.314 1.00 28.34 289 LYS A CA 1
ATOM 2364 C C . LYS A 1 289 ? -15.367 -69.591 -5.585 1.00 28.34 289 LYS A C 1
ATOM 2366 O O . LYS A 1 289 ? -14.567 -70.259 -6.204 1.00 28.34 289 LYS A O 1
ATOM 2371 N N . THR A 1 290 ? -15.169 -69.473 -4.266 1.00 28.48 290 THR A N 1
ATOM 2372 C CA . THR A 1 290 ? -16.104 -69.570 -3.121 1.00 28.48 290 THR A CA 1
ATOM 2373 C C . THR A 1 290 ? -15.607 -68.824 -1.867 1.00 28.48 290 THR A C 1
ATOM 2375 O O . THR A 1 290 ? -14.410 -68.710 -1.627 1.00 28.48 290 THR A O 1
ATOM 2378 N N . LEU A 1 291 ? -16.569 -68.402 -1.033 1.00 30.94 291 LEU A N 1
ATOM 2379 C CA . LEU A 1 291 ? -16.430 -68.082 0.395 1.00 30.94 291 LEU A CA 1
ATOM 2380 C C . LEU A 1 291 ? -15.832 -69.247 1.205 1.00 30.94 291 LEU A C 1
ATOM 2382 O O . LEU A 1 291 ? -16.281 -70.378 1.035 1.00 30.94 291 LEU A O 1
ATOM 2386 N N . SER A 1 292 ? -15.031 -68.920 2.223 1.00 30.62 292 SER A N 1
ATOM 2387 C CA . SER A 1 292 ? -15.133 -69.553 3.550 1.00 30.62 292 SER A CA 1
ATOM 2388 C C . SER A 1 292 ? -14.443 -68.707 4.628 1.00 30.62 292 SER A C 1
ATOM 2390 O O . SER A 1 292 ? -13.265 -68.379 4.529 1.00 30.62 292 SER A O 1
ATOM 2392 N N . ILE A 1 293 ? -15.237 -68.357 5.639 1.00 35.88 293 ILE A N 1
ATOM 2393 C CA . ILE A 1 293 ? -14.896 -67.747 6.930 1.00 35.88 293 ILE A CA 1
ATOM 2394 C C . ILE A 1 293 ? -14.518 -68.871 7.906 1.00 35.88 293 ILE A C 1
ATOM 2396 O O . ILE A 1 293 ? -15.263 -69.847 7.951 1.00 35.88 293 ILE A O 1
ATOM 2400 N N . SER A 1 294 ? -13.458 -68.721 8.712 1.00 29.38 294 SER A N 1
ATOM 2401 C CA . SER A 1 294 ? -13.320 -69.211 10.114 1.00 29.38 294 SER A CA 1
ATOM 2402 C C . SER A 1 294 ? -12.063 -68.547 10.720 1.00 29.38 294 SER A C 1
ATOM 2404 O O . SER A 1 294 ? -10.991 -68.657 10.138 1.00 29.38 294 SER A O 1
ATOM 2406 N N . GLU A 1 295 ? -12.192 -67.605 11.659 1.00 32.91 295 GLU A N 1
ATOM 2407 C CA . GLU A 1 295 ? -11.990 -67.788 13.116 1.00 32.91 295 GLU A CA 1
ATOM 2408 C C . GLU A 1 295 ? -10.631 -68.395 13.516 1.00 32.91 295 GLU A C 1
ATOM 2410 O O . GLU A 1 295 ? -10.430 -69.600 13.409 1.00 32.91 295 GLU A O 1
ATOM 2415 N N . THR A 1 296 ? -9.702 -67.588 14.045 1.00 35.41 296 THR A N 1
ATOM 2416 C CA . THR A 1 296 ? -9.440 -67.438 15.496 1.00 35.41 296 THR A CA 1
ATOM 2417 C C . THR A 1 296 ? -8.614 -66.177 15.747 1.00 35.41 296 THR A C 1
ATOM 2419 O O . THR A 1 296 ? -7.783 -65.843 14.872 1.00 35.41 296 THR A O 1
#

Foldseek 3Di:
DFLQVLLVLLVVLLVVLVVLCPDDPRDVLSVVLSVLSVVLSCVQPVDPPNHDRGDADDLLRLLLCVLQVSVDNVSNVVVSVLLRCVVDPVSLLVVLVVLLVLLVCLVVLCVLDPDPVLVVLSVVSNVLSLVLNCQLLVHHSVLSVPPVSVVVSSVCSNVDDSVSSNVSSVSVSVVSSDPSSSSSLLSVLSSLLVVVVVVVPDPPCDVVLQVVLQVVCCVQPVDDDDDSPNDDSSDNSVSSVVSSVVVVVPPPDDPPPVVVPDPVPPDDDPDDDDDDDDDDDDDDDDDDDDDDDDDD